Protein AF-A0A1V9X5W2-F1 (afdb_monomer_lite)

InterPro domains:
  IPR039373 Transferrin receptor protein 1/Glutamate carboxypeptidase 2-like [PTHR10404] (6-253)
  IPR046450 PA domain superfamily [SSF52025] (49-254)

Radius of gyration: 21.17 Å; chains: 1; bounding box: 55×40×55 Å

Sequence (259 aa):
MTPGQVRTMTREFHVGGSDKGTALARKVRATWRELELQALRIEEFRPLLSYPDMERGNEVRLTKGSRVLFQLTPTARDSQLETQPYIAYSSPGKVRGKPVYTHFGQPEDFDALKSKGVTLNGTIAIMRYGKGDLLAKIKRAEDNGIKGVLIYGDPLDSEWESVDPLESGGPPVPWDAVQRSSLKSFPGDPATPFLPASRDMHRLPRADVQLPAIPIQPISAGDAQHLLRDMGGPIAPVEWQGRLNITFAIGPGYKDAAE

Structure (mmCIF, N/CA/C/O backbone):
data_AF-A0A1V9X5W2-F1
#
_entry.id   AF-A0A1V9X5W2-F1
#
loop_
_atom_site.group_PDB
_atom_site.id
_atom_site.type_symbol
_atom_site.label_atom_id
_atom_site.label_alt_id
_atom_site.label_comp_id
_atom_site.label_asym_id
_atom_site.label_entity_id
_atom_site.label_seq_id
_atom_site.pdbx_PDB_ins_code
_atom_site.Cartn_x
_atom_site.Cartn_y
_atom_site.Cartn_z
_atom_site.occupancy
_atom_site.B_iso_or_equiv
_atom_site.auth_seq_id
_atom_site.auth_comp_id
_atom_site.auth_asym_id
_atom_site.auth_atom_id
_atom_site.pdbx_PDB_model_num
ATOM 1 N N . MET A 1 1 ? 28.714 3.418 -12.031 1.00 63.44 1 MET A N 1
ATOM 2 C CA . MET A 1 1 ? 27.728 4.324 -12.660 1.00 63.44 1 MET A CA 1
ATOM 3 C C . MET A 1 1 ? 28.204 5.749 -12.424 1.00 63.44 1 MET A C 1
ATOM 5 O O . MET A 1 1 ? 28.562 6.059 -11.296 1.00 63.44 1 MET A O 1
ATOM 9 N N . THR A 1 2 ? 28.317 6.582 -13.458 1.00 80.00 2 THR A N 1
ATOM 10 C CA . THR A 1 2 ? 28.781 7.972 -13.300 1.00 80.00 2 THR A CA 1
ATOM 11 C C . THR A 1 2 ? 27.647 8.865 -12.778 1.00 80.00 2 THR A C 1
ATOM 13 O O . THR A 1 2 ? 26.474 8.560 -13.018 1.00 80.00 2 THR A O 1
ATOM 16 N N . PRO A 1 3 ? 27.943 10.006 -12.128 1.00 80.62 3 PRO A N 1
ATOM 17 C CA . PRO A 1 3 ? 26.910 10.961 -11.714 1.00 80.62 3 PRO A CA 1
ATOM 18 C C . PRO A 1 3 ? 25.996 11.421 -12.865 1.00 80.62 3 PRO A C 1
ATOM 20 O O . PRO A 1 3 ? 24.798 11.627 -12.673 1.00 80.62 3 PRO A O 1
ATOM 23 N N . GLY A 1 4 ? 26.535 11.529 -14.087 1.00 86.44 4 GLY A N 1
ATOM 24 C CA . GLY A 1 4 ? 25.759 11.859 -15.289 1.00 86.44 4 GLY A CA 1
ATOM 25 C C . GLY A 1 4 ? 24.781 10.757 -15.715 1.00 86.44 4 GLY A C 1
ATOM 26 O O . GLY A 1 4 ? 23.677 11.058 -16.178 1.00 86.44 4 GLY A O 1
ATOM 27 N N . GLN A 1 5 ? 25.145 9.486 -15.512 1.00 85.81 5 GLN A N 1
ATOM 28 C CA . GLN A 1 5 ? 24.258 8.344 -15.756 1.00 85.81 5 GLN A CA 1
ATOM 29 C C . GLN A 1 5 ? 23.115 8.311 -14.741 1.00 85.81 5 GLN A C 1
ATOM 31 O O . GLN A 1 5 ? 21.962 8.220 -15.153 1.00 85.81 5 GLN A O 1
ATOM 36 N N . VAL A 1 6 ? 23.410 8.482 -13.447 1.00 89.44 6 VAL A N 1
ATOM 37 C CA . VAL A 1 6 ? 22.374 8.541 -12.400 1.00 89.44 6 VAL A CA 1
ATOM 38 C C . VAL A 1 6 ? 21.380 9.656 -12.707 1.00 89.44 6 VAL A C 1
ATOM 40 O O . VAL A 1 6 ? 20.193 9.384 -12.842 1.00 89.44 6 VAL A O 1
ATOM 43 N N . ARG A 1 7 ? 21.863 10.885 -12.948 1.00 90.25 7 ARG A N 1
ATOM 44 C CA . ARG A 1 7 ? 21.015 12.032 -13.317 1.00 90.25 7 ARG A CA 1
ATOM 45 C C . ARG A 1 7 ? 20.135 11.750 -14.533 1.00 90.25 7 ARG A C 1
ATOM 47 O O . ARG A 1 7 ? 19.007 12.219 -14.596 1.00 90.25 7 ARG A O 1
ATOM 54 N N . THR A 1 8 ? 20.658 11.030 -15.520 1.00 88.19 8 THR A N 1
ATOM 55 C CA . THR A 1 8 ? 19.897 10.661 -16.715 1.00 88.19 8 THR A CA 1
ATOM 56 C C . THR A 1 8 ? 18.774 9.683 -16.391 1.00 88.19 8 THR A C 1
ATOM 58 O O . THR A 1 8 ? 17.670 9.850 -16.900 1.00 88.19 8 THR A O 1
ATOM 61 N N . MET A 1 9 ? 19.060 8.664 -15.580 1.00 90.25 9 MET A N 1
ATOM 62 C CA . MET A 1 9 ? 18.102 7.609 -15.249 1.00 90.25 9 MET A CA 1
ATOM 63 C C . MET A 1 9 ? 17.025 8.097 -14.275 1.00 90.25 9 MET A C 1
ATOM 65 O O . MET A 1 9 ? 15.902 7.628 -14.356 1.00 90.25 9 MET A O 1
ATOM 69 N N . THR A 1 10 ? 17.333 9.066 -13.409 1.00 91.12 10 THR A N 1
ATOM 70 C CA . THR A 1 10 ? 16.414 9.564 -12.369 1.00 91.12 10 THR A CA 1
ATOM 71 C C . THR A 1 10 ? 15.678 10.855 -12.735 1.00 91.12 10 THR A C 1
ATOM 73 O O . THR A 1 10 ? 14.977 11.419 -11.897 1.00 91.12 10 THR A O 1
ATOM 76 N N . ARG A 1 11 ? 15.832 11.360 -13.967 1.00 89.56 11 ARG A N 1
ATOM 77 C CA . ARG A 1 11 ? 15.225 12.635 -14.393 1.00 89.56 11 ARG A CA 1
ATOM 78 C C . ARG A 1 11 ? 13.704 12.570 -14.517 1.00 89.56 11 ARG A C 1
ATOM 80 O O . ARG A 1 11 ? 13.040 13.589 -14.358 1.00 89.56 11 ARG A O 1
ATOM 87 N N . GLU A 1 12 ? 13.173 11.403 -14.855 1.00 88.62 12 GLU A N 1
ATOM 88 C CA . GLU A 1 12 ? 11.755 11.201 -15.124 1.00 88.62 12 GLU A CA 1
ATOM 89 C C . GLU A 1 12 ? 11.249 9.967 -14.386 1.00 88.62 12 GLU A C 1
ATOM 91 O O . GLU A 1 12 ? 11.989 9.005 -14.178 1.00 88.62 12 GLU A O 1
ATOM 96 N N . PHE A 1 13 ? 9.965 9.975 -14.030 1.00 89.00 13 PHE A N 1
ATOM 97 C CA . PHE A 1 13 ? 9.285 8.757 -13.615 1.00 89.00 13 PHE A CA 1
ATOM 98 C C . PHE A 1 13 ? 9.247 7.763 -14.780 1.00 89.00 13 PHE A C 1
ATOM 100 O O . PHE A 1 13 ? 9.047 8.133 -15.935 1.00 89.00 13 PHE A O 1
ATOM 107 N N . HIS A 1 14 ? 9.484 6.495 -14.469 1.00 91.88 14 HIS A N 1
ATOM 108 C CA . HIS A 1 14 ? 9.557 5.423 -15.454 1.00 91.88 14 HIS A CA 1
ATOM 109 C C . HIS A 1 14 ? 8.941 4.147 -14.864 1.00 91.88 14 HIS A C 1
ATOM 111 O O . HIS A 1 14 ? 9.606 3.119 -14.704 1.00 91.88 14 HIS A O 1
ATOM 117 N N . VAL A 1 15 ? 7.669 4.237 -14.454 1.00 91.94 15 VAL A N 1
ATOM 118 C CA . VAL A 1 15 ? 6.932 3.078 -13.922 1.00 91.94 15 VAL A CA 1
ATOM 119 C C . VAL A 1 15 ? 6.908 1.937 -14.947 1.00 91.94 15 VAL A C 1
ATOM 121 O O . VAL A 1 15 ? 7.065 2.165 -16.148 1.00 91.94 15 VAL A O 1
ATOM 124 N N . GLY A 1 16 ? 6.749 0.693 -14.480 1.00 91.69 16 GLY A N 1
ATOM 125 C CA . GLY A 1 16 ? 6.686 -0.471 -15.373 1.00 91.69 16 GLY A CA 1
ATOM 126 C C . GLY A 1 16 ? 5.680 -0.245 -16.506 1.00 91.69 16 GLY A C 1
ATOM 127 O O . GLY A 1 16 ? 4.691 0.443 -16.312 1.00 91.69 16 GLY A O 1
ATOM 128 N N . GLY A 1 17 ? 5.958 -0.748 -17.708 1.00 92.62 17 GLY A N 1
ATOM 129 C CA . GLY A 1 17 ? 5.047 -0.617 -18.852 1.00 92.62 17 GLY A CA 1
ATOM 130 C C . GLY A 1 17 ? 4.838 0.798 -19.417 1.00 92.62 17 GLY A C 1
ATOM 131 O O . GLY A 1 17 ? 4.087 0.920 -20.378 1.00 92.62 17 GLY A O 1
ATOM 132 N N . SER A 1 18 ? 5.476 1.850 -18.885 1.00 92.38 18 SER A N 1
ATOM 133 C CA . SER A 1 18 ? 5.319 3.211 -19.418 1.00 92.38 18 SER A CA 1
ATOM 134 C C . SER A 1 18 ? 6.162 3.476 -20.673 1.00 92.38 18 SER A C 1
ATOM 136 O O . SER A 1 18 ? 7.220 2.869 -20.897 1.00 92.38 18 SER A O 1
ATOM 138 N N . ASP A 1 19 ? 5.733 4.453 -21.477 1.00 92.62 19 ASP A N 1
ATOM 139 C CA . ASP A 1 19 ? 6.480 4.914 -22.655 1.00 92.62 19 ASP A CA 1
ATOM 140 C C . ASP A 1 19 ? 7.867 5.451 -22.281 1.00 92.62 19 ASP A C 1
ATOM 142 O O . ASP A 1 19 ? 8.850 5.201 -22.985 1.00 92.62 19 ASP A O 1
ATOM 146 N N . LYS A 1 20 ? 7.980 6.128 -21.132 1.00 92.75 20 LYS A N 1
ATOM 147 C CA . LYS A 1 20 ? 9.258 6.631 -20.608 1.00 92.75 20 LYS A CA 1
ATOM 148 C C . LYS A 1 20 ? 10.189 5.503 -20.177 1.00 92.75 20 LYS A C 1
ATOM 150 O O . LYS A 1 20 ? 11.378 5.549 -20.489 1.00 92.75 20 LYS A O 1
ATOM 155 N N . GLY A 1 21 ? 9.662 4.451 -19.544 1.00 93.38 21 GLY A N 1
ATOM 156 C CA . GLY A 1 21 ? 10.427 3.234 -19.258 1.00 93.38 21 GLY A CA 1
ATOM 157 C C . GLY A 1 21 ? 10.952 2.573 -20.536 1.00 93.38 21 GLY A C 1
ATOM 158 O O . GLY A 1 21 ? 12.124 2.198 -20.618 1.00 93.38 21 GLY A O 1
ATOM 159 N N . THR A 1 22 ? 10.126 2.525 -21.584 1.00 94.62 22 THR A N 1
ATOM 160 C CA . THR A 1 22 ? 10.531 2.027 -22.908 1.00 94.62 22 THR A CA 1
ATOM 161 C C . THR A 1 22 ? 11.616 2.902 -23.546 1.00 94.62 22 THR A C 1
ATOM 163 O O . THR A 1 22 ? 12.594 2.387 -24.099 1.00 94.62 22 THR A O 1
ATOM 166 N N . ALA A 1 23 ? 11.489 4.228 -23.460 1.00 94.44 23 ALA A N 1
ATOM 167 C CA . ALA A 1 23 ? 12.503 5.163 -23.941 1.00 94.44 23 ALA A CA 1
ATOM 168 C C . ALA A 1 23 ? 13.836 4.989 -23.192 1.00 94.44 23 ALA A C 1
ATOM 170 O O . ALA A 1 23 ? 14.897 4.944 -23.823 1.00 94.44 23 ALA A O 1
ATOM 171 N N . LEU A 1 24 ? 13.786 4.804 -21.869 1.00 94.44 24 LEU A N 1
ATOM 172 C CA . LEU A 1 24 ? 14.961 4.533 -21.047 1.00 94.44 24 LEU A CA 1
ATOM 173 C C . LEU A 1 24 ? 15.645 3.218 -21.450 1.00 94.44 24 LEU A C 1
ATOM 175 O O . LEU A 1 24 ? 16.860 3.204 -21.640 1.00 94.44 24 LEU A O 1
ATOM 179 N N . ALA A 1 25 ? 14.888 2.140 -21.678 1.00 94.81 25 ALA A N 1
ATOM 180 C CA . ALA A 1 25 ? 15.438 0.866 -22.151 1.00 94.81 25 ALA A CA 1
ATOM 181 C C . ALA A 1 25 ? 16.160 1.007 -23.505 1.00 94.81 25 ALA A C 1
ATOM 183 O O . ALA A 1 25 ? 17.258 0.477 -23.701 1.00 94.81 25 ALA A O 1
ATOM 184 N N . ARG A 1 26 ? 15.590 1.783 -24.439 1.00 95.69 26 ARG A N 1
ATOM 185 C CA . ARG A 1 26 ? 16.240 2.097 -25.725 1.00 95.69 26 ARG A CA 1
ATOM 186 C C . ARG A 1 26 ? 17.533 2.889 -25.535 1.00 95.69 26 ARG A C 1
ATOM 188 O O . ARG A 1 26 ? 18.504 2.601 -26.234 1.00 95.69 26 ARG A O 1
ATOM 195 N N . LYS A 1 27 ? 17.559 3.838 -24.593 1.00 93.75 27 LYS A N 1
ATOM 196 C CA . LYS A 1 27 ? 18.756 4.620 -24.258 1.00 93.75 27 LYS A CA 1
ATOM 197 C C . LYS A 1 27 ? 19.860 3.742 -23.672 1.00 93.75 27 LYS A C 1
ATOM 199 O O . LYS A 1 27 ? 20.990 3.821 -24.139 1.00 93.75 27 LYS A O 1
ATOM 204 N N . VAL A 1 28 ? 19.528 2.853 -22.735 1.00 93.75 28 VAL A N 1
ATOM 205 C CA . VAL A 1 28 ? 20.480 1.877 -22.174 1.00 93.75 28 VAL A CA 1
ATOM 206 C C . VAL A 1 28 ? 21.068 0.997 -23.278 1.00 93.75 28 VAL A C 1
ATOM 208 O O . VAL A 1 28 ? 22.287 0.865 -23.367 1.00 93.75 28 VAL A O 1
ATOM 211 N N . ARG A 1 29 ? 20.231 0.466 -24.183 1.00 95.56 29 ARG A N 1
ATOM 212 C CA . ARG A 1 29 ? 20.712 -0.313 -25.336 1.00 95.56 29 ARG A CA 1
ATOM 213 C C . ARG A 1 29 ? 21.651 0.497 -26.237 1.00 95.56 29 ARG A C 1
ATOM 215 O O . ARG A 1 29 ? 22.629 -0.056 -26.730 1.00 95.56 29 ARG A O 1
ATOM 222 N N . ALA A 1 30 ? 21.347 1.770 -26.491 1.00 94.19 30 ALA A N 1
ATOM 223 C CA . ALA A 1 30 ? 22.204 2.637 -27.299 1.00 94.19 30 ALA A CA 1
ATOM 224 C C . ALA A 1 30 ? 23.575 2.841 -26.637 1.00 94.19 30 ALA A C 1
ATOM 226 O O . ALA A 1 30 ? 24.591 2.638 -27.291 1.00 94.19 30 ALA A O 1
ATOM 227 N N . THR A 1 31 ? 23.608 3.107 -25.329 1.00 93.19 31 THR A N 1
ATOM 228 C CA . THR A 1 31 ? 24.861 3.200 -24.564 1.00 93.19 31 THR A CA 1
ATOM 229 C C . THR A 1 31 ? 25.650 1.890 -24.594 1.00 93.19 31 THR A C 1
ATOM 231 O O . THR A 1 31 ? 26.859 1.903 -24.777 1.00 93.19 31 THR A O 1
ATOM 234 N N . TRP A 1 32 ? 24.996 0.734 -24.466 1.00 95.06 32 TRP A N 1
ATOM 235 C CA . TRP A 1 32 ? 25.676 -0.559 -24.600 1.00 95.06 32 TRP A CA 1
ATOM 236 C C . TRP A 1 32 ? 26.273 -0.782 -25.989 1.00 95.06 32 TRP A C 1
ATOM 238 O O . TRP A 1 32 ? 27.347 -1.366 -26.101 1.00 95.06 32 TRP A O 1
ATOM 248 N N . ARG A 1 33 ? 25.613 -0.286 -27.040 1.00 96.19 33 ARG A N 1
ATOM 249 C CA . ARG A 1 33 ? 26.145 -0.333 -28.405 1.00 96.19 33 ARG A CA 1
ATOM 250 C C . ARG A 1 33 ? 27.386 0.547 -28.567 1.00 96.19 33 ARG A C 1
ATOM 252 O O . ARG A 1 33 ? 28.311 0.130 -29.248 1.00 96.19 33 ARG A O 1
ATOM 259 N N . GLU A 1 34 ? 27.412 1.729 -27.950 1.00 94.62 34 GLU A N 1
ATOM 260 C CA . GLU A 1 34 ? 28.591 2.616 -27.930 1.00 94.62 34 GLU A CA 1
ATOM 261 C C . GLU A 1 34 ? 29.786 1.981 -27.206 1.00 94.62 34 GLU A C 1
ATOM 263 O O . GLU A 1 34 ? 30.928 2.256 -27.548 1.00 94.62 34 GLU A O 1
ATOM 268 N N . LEU A 1 35 ? 29.523 1.095 -26.240 1.00 95.44 35 LEU A N 1
ATOM 269 C CA . LEU A 1 35 ? 30.533 0.280 -25.557 1.00 95.44 35 LEU A CA 1
ATOM 270 C C . LEU A 1 35 ? 30.907 -0.997 -26.331 1.00 95.44 35 LEU A C 1
ATOM 272 O O . LEU A 1 35 ? 31.514 -1.899 -25.761 1.00 95.44 35 LEU A O 1
ATOM 276 N N . GLU A 1 36 ? 30.496 -1.099 -27.597 1.00 97.06 36 GLU A N 1
ATOM 277 C CA . GLU A 1 36 ? 30.801 -2.211 -28.505 1.00 97.06 36 GLU A CA 1
ATOM 278 C C . GLU A 1 36 ? 30.307 -3.590 -28.025 1.00 97.06 36 GLU A C 1
ATOM 280 O O . GLU A 1 36 ? 30.734 -4.633 -28.533 1.00 97.06 36 GLU A O 1
ATOM 285 N N . LEU A 1 37 ? 29.345 -3.621 -27.091 1.00 97.06 37 LEU A N 1
ATOM 286 C CA . LEU A 1 37 ? 28.689 -4.859 -26.679 1.00 97.06 37 LEU A CA 1
ATOM 287 C C . LEU A 1 37 ? 27.885 -5.446 -27.848 1.00 97.06 37 LEU A C 1
ATOM 289 O O . LEU A 1 37 ? 27.149 -4.749 -28.551 1.00 97.06 37 LEU A O 1
ATOM 293 N N . GLN A 1 38 ? 28.009 -6.757 -28.033 1.00 95.62 38 GLN A N 1
ATOM 294 C CA . GLN A 1 38 ? 27.397 -7.493 -29.139 1.00 95.62 38 GLN A CA 1
ATOM 295 C C . GLN A 1 38 ? 26.063 -8.138 -28.729 1.00 95.62 38 GLN A C 1
ATOM 297 O O . GLN A 1 38 ? 25.727 -8.221 -27.549 1.00 95.62 38 GLN A O 1
ATOM 302 N N . ALA A 1 39 ? 25.292 -8.608 -29.717 1.00 94.56 39 ALA A N 1
ATOM 303 C CA . ALA A 1 39 ? 24.041 -9.360 -29.518 1.00 94.56 39 ALA A CA 1
ATOM 304 C C . ALA A 1 39 ? 22.962 -8.645 -28.664 1.00 94.56 39 ALA A C 1
ATOM 306 O O . ALA A 1 39 ? 22.176 -9.278 -27.954 1.00 94.56 39 ALA A O 1
ATOM 307 N N . LEU A 1 40 ? 22.894 -7.313 -28.759 1.00 96.25 40 LEU A N 1
ATOM 308 C CA . LEU A 1 40 ? 21.959 -6.482 -28.000 1.00 96.25 40 LEU A CA 1
ATOM 309 C C . LEU A 1 40 ? 20.526 -6.569 -28.542 1.00 96.25 40 LEU A C 1
ATOM 311 O O . LEU A 1 40 ? 20.268 -6.237 -29.701 1.00 96.25 40 LEU A O 1
ATOM 315 N N . ARG A 1 41 ? 19.568 -6.897 -27.672 1.00 95.56 41 ARG A N 1
ATOM 316 C CA . ARG A 1 41 ? 18.135 -6.948 -27.997 1.00 95.56 41 ARG A CA 1
ATOM 317 C C . ARG A 1 41 ? 17.276 -6.380 -26.871 1.00 95.56 41 ARG A C 1
ATOM 319 O O . ARG A 1 41 ? 17.705 -6.333 -25.724 1.00 95.56 41 ARG A O 1
ATOM 326 N N . ILE A 1 42 ? 16.085 -5.909 -27.231 1.00 95.00 42 ILE A N 1
ATOM 327 C CA . ILE A 1 42 ? 15.024 -5.567 -26.276 1.00 95.00 42 ILE A CA 1
ATOM 328 C C . ILE A 1 42 ? 13.974 -6.652 -26.439 1.00 95.00 42 ILE A C 1
ATOM 330 O O . ILE A 1 42 ? 13.443 -6.809 -27.535 1.00 95.00 42 ILE A O 1
ATOM 334 N N . GLU A 1 43 ? 13.722 -7.388 -25.366 1.00 94.19 43 GLU A N 1
ATOM 335 C CA . GLU A 1 43 ? 12.672 -8.402 -25.313 1.00 94.19 43 GLU A CA 1
ATOM 336 C C . GLU A 1 43 ? 11.377 -7.768 -24.802 1.00 94.19 43 GLU A C 1
ATOM 338 O O . GLU A 1 43 ? 11.399 -7.007 -23.831 1.00 94.19 43 GLU A O 1
ATOM 343 N N . GLU A 1 44 ? 10.255 -8.079 -25.450 1.00 93.38 44 GLU A N 1
ATOM 344 C CA . GLU A 1 44 ? 8.928 -7.615 -25.041 1.00 93.38 44 GLU A CA 1
ATOM 345 C C . GLU A 1 44 ? 8.158 -8.752 -24.363 1.00 93.38 44 GLU A C 1
ATOM 347 O O . GLU A 1 44 ? 7.982 -9.835 -24.921 1.00 93.38 44 GLU A O 1
ATOM 352 N N . PHE A 1 45 ? 7.635 -8.463 -23.174 1.00 95.00 45 PHE A N 1
ATOM 353 C CA . PHE A 1 45 ? 6.675 -9.307 -22.472 1.00 95.00 45 PHE A CA 1
ATOM 354 C C . PHE A 1 45 ? 5.413 -8.499 -22.178 1.00 95.00 45 PHE A C 1
ATOM 356 O O . PHE A 1 45 ? 5.448 -7.273 -22.077 1.00 95.00 45 PHE A O 1
ATOM 363 N N . ARG A 1 46 ? 4.294 -9.198 -21.999 1.00 94.38 46 ARG A N 1
ATOM 364 C CA . ARG A 1 46 ? 2.980 -8.635 -21.675 1.00 94.38 46 ARG A CA 1
ATOM 365 C C . ARG A 1 46 ? 2.462 -9.231 -20.363 1.00 94.38 46 ARG A C 1
ATOM 367 O O . ARG A 1 46 ? 1.520 -10.033 -20.407 1.00 94.38 46 ARG A O 1
ATOM 374 N N . PRO A 1 47 ? 3.113 -8.904 -19.229 1.00 94.19 47 PRO A N 1
ATOM 375 C CA . PRO A 1 47 ? 2.675 -9.350 -17.916 1.00 94.19 47 PRO A CA 1
ATOM 376 C C . PRO A 1 47 ? 1.407 -8.613 -17.480 1.00 94.19 47 PRO A C 1
ATOM 378 O O . PRO A 1 47 ? 1.131 -7.502 -17.944 1.00 94.19 47 PRO A O 1
ATOM 381 N N . LEU A 1 48 ? 0.668 -9.191 -16.536 1.00 94.44 48 LEU A N 1
ATOM 382 C CA . LEU A 1 48 ? -0.378 -8.464 -15.829 1.00 94.44 48 LEU A CA 1
ATOM 383 C C . LEU A 1 48 ? 0.271 -7.397 -14.938 1.00 94.44 48 LEU A C 1
ATOM 385 O O . LEU A 1 48 ? 0.978 -7.725 -13.990 1.00 94.44 48 LEU A O 1
ATOM 389 N N . LEU A 1 49 ? 0.019 -6.124 -15.236 1.00 94.25 49 LEU A N 1
ATOM 390 C CA . LEU A 1 49 ? 0.409 -4.983 -14.404 1.00 94.25 49 LEU A CA 1
ATOM 391 C C . LEU A 1 49 ? -0.825 -4.422 -13.686 1.00 94.25 49 LEU A C 1
ATOM 393 O O . LEU A 1 49 ? -1.963 -4.717 -14.047 1.00 94.25 49 LEU A O 1
ATOM 397 N N . SER A 1 50 ? -0.603 -3.620 -12.650 1.00 94.50 50 SER A N 1
ATOM 398 C CA . SER A 1 50 ? -1.661 -2.990 -11.862 1.00 94.50 50 SER A CA 1
ATOM 399 C C . SER A 1 50 ? -1.319 -1.519 -11.690 1.00 94.50 50 SER A C 1
ATOM 401 O O . SER A 1 50 ? -0.187 -1.210 -11.337 1.00 94.50 50 SER A O 1
ATOM 403 N N . TYR A 1 51 ? -2.296 -0.651 -11.945 1.00 94.06 51 TYR A N 1
ATOM 404 C CA . TYR A 1 51 ? -2.216 0.802 -11.797 1.00 94.06 51 TYR A CA 1
ATOM 405 C C . TYR A 1 51 ? -3.501 1.301 -11.134 1.00 94.06 51 TYR A C 1
ATOM 407 O O . TYR A 1 51 ? -4.540 0.648 -11.290 1.00 94.06 51 TYR A O 1
ATOM 415 N N . PRO A 1 52 ? -3.458 2.431 -10.411 1.00 92.06 52 PRO A N 1
ATOM 416 C CA . PRO A 1 52 ? -4.672 3.095 -9.971 1.00 92.06 52 PRO A CA 1
ATOM 417 C C . PRO A 1 52 ? -5.428 3.656 -11.182 1.00 92.06 52 PRO A C 1
ATOM 419 O O . PRO A 1 52 ? -4.834 3.949 -12.223 1.00 92.06 52 PRO A O 1
ATOM 422 N N . ASP A 1 53 ? -6.737 3.828 -11.032 1.00 89.69 53 ASP A N 1
ATOM 423 C CA . ASP A 1 53 ? -7.531 4.587 -11.993 1.00 89.69 53 ASP A CA 1
ATOM 424 C C . ASP A 1 53 ? -7.175 6.077 -11.848 1.00 89.69 53 ASP A C 1
ATOM 426 O O . ASP A 1 53 ? -7.301 6.665 -10.772 1.00 89.69 53 ASP A O 1
ATOM 430 N N . MET A 1 54 ? -6.665 6.675 -12.925 1.00 81.81 54 MET A N 1
ATOM 431 C CA . MET A 1 54 ? -6.182 8.059 -12.922 1.00 81.81 54 MET A CA 1
ATOM 432 C C . MET A 1 54 ? -7.315 9.086 -13.012 1.00 81.81 54 MET A C 1
ATOM 434 O O . MET A 1 54 ? -7.114 10.241 -12.642 1.00 81.81 54 MET A O 1
ATOM 438 N N . GLU A 1 55 ? -8.501 8.681 -13.473 1.00 84.56 55 GLU A N 1
ATOM 439 C CA . GLU A 1 55 ? -9.704 9.518 -13.457 1.00 84.56 55 GLU A CA 1
ATOM 440 C C . GLU A 1 55 ? -10.442 9.382 -12.121 1.00 84.56 55 GLU A C 1
ATOM 442 O O . GLU A 1 55 ? -11.027 10.344 -11.618 1.00 84.56 55 GLU A O 1
ATOM 447 N N . ARG A 1 56 ? -10.402 8.182 -11.532 1.00 85.19 56 ARG A N 1
ATOM 448 C CA . ARG A 1 56 ? -11.052 7.835 -10.262 1.00 85.19 56 ARG A CA 1
ATOM 449 C C . ARG A 1 56 ? -10.014 7.363 -9.253 1.00 85.19 56 ARG A C 1
ATOM 451 O O . ARG A 1 56 ? -9.922 6.176 -8.947 1.00 85.19 56 ARG A O 1
ATOM 458 N N . GLY A 1 57 ? -9.247 8.321 -8.739 1.00 84.44 57 GLY A N 1
ATOM 459 C CA . GLY A 1 57 ? -8.211 8.064 -7.744 1.00 84.44 57 GLY A CA 1
ATOM 460 C C . GLY A 1 57 ? -8.729 7.312 -6.515 1.00 84.44 57 GLY A C 1
ATOM 461 O O . GLY A 1 57 ? -9.913 7.370 -6.170 1.00 84.44 57 GLY A O 1
ATOM 462 N N . ASN A 1 58 ? -7.825 6.608 -5.838 1.00 92.75 58 ASN A N 1
ATOM 463 C CA . ASN A 1 58 ? -8.165 5.900 -4.611 1.00 92.75 58 ASN A CA 1
ATOM 464 C C . ASN A 1 58 ? -8.548 6.901 -3.516 1.00 92.75 58 ASN A C 1
ATOM 466 O O . ASN A 1 58 ? -7.885 7.918 -3.318 1.00 92.75 58 ASN A O 1
ATOM 470 N N . GLU A 1 59 ? -9.593 6.584 -2.756 1.00 93.44 59 GLU A N 1
ATOM 471 C CA . GLU A 1 59 ? -10.098 7.466 -1.711 1.00 93.44 59 GLU A CA 1
ATOM 472 C C . GLU A 1 59 ? -10.193 6.756 -0.367 1.00 93.44 59 GLU A C 1
ATOM 474 O O . GLU A 1 59 ? -10.686 5.632 -0.259 1.00 93.44 59 GLU A O 1
ATOM 479 N N . VAL A 1 60 ? -9.823 7.477 0.687 1.00 96.12 60 VAL A N 1
ATOM 480 C CA . VAL A 1 60 ? -10.126 7.098 2.067 1.00 96.12 60 VAL A CA 1
ATOM 481 C C . VAL A 1 60 ? -10.807 8.282 2.723 1.00 96.12 60 VAL A C 1
ATOM 483 O O . VAL A 1 60 ? -10.311 9.409 2.668 1.00 96.12 60 VAL A O 1
ATOM 486 N N . ARG A 1 61 ? -11.965 8.021 3.330 1.00 96.00 61 ARG A N 1
ATOM 487 C CA . ARG A 1 61 ? -12.779 9.032 4.003 1.00 96.00 61 ARG A CA 1
ATOM 488 C C . ARG A 1 61 ? -13.183 8.533 5.382 1.00 96.00 61 ARG A C 1
ATOM 490 O O . ARG A 1 61 ? -13.755 7.452 5.511 1.00 96.00 61 ARG A O 1
ATOM 497 N N . LEU A 1 62 ? -12.966 9.361 6.394 1.00 95.44 62 LEU A N 1
ATOM 498 C CA . LEU A 1 62 ? -13.598 9.212 7.696 1.00 95.44 62 LEU A CA 1
ATOM 499 C C . LEU A 1 62 ? -14.932 9.957 7.679 1.00 95.44 62 LEU A C 1
ATOM 501 O O . LEU A 1 62 ? -14.989 11.136 7.328 1.00 95.44 62 LEU A O 1
ATOM 505 N N . THR A 1 63 ? -16.012 9.280 8.064 1.00 93.94 63 THR A N 1
ATOM 506 C CA . THR A 1 63 ? -17.369 9.842 8.010 1.00 93.94 63 THR A CA 1
ATOM 507 C C . THR A 1 63 ? -18.129 9.622 9.313 1.00 93.94 63 THR A C 1
ATOM 509 O O . THR A 1 63 ? -18.008 8.566 9.932 1.00 93.94 63 THR A O 1
ATOM 512 N N . LYS A 1 64 ? -18.963 10.596 9.692 1.00 90.38 64 LYS A N 1
ATOM 513 C CA . LYS A 1 64 ? -19.985 10.474 10.744 1.00 90.38 64 LYS A CA 1
ATOM 514 C C . LYS A 1 64 ? -21.343 10.782 10.115 1.00 90.38 64 LYS A C 1
ATOM 516 O O . LYS A 1 64 ? -21.619 11.925 9.752 1.00 90.38 64 LYS A O 1
ATOM 521 N N . GLY A 1 65 ? -22.156 9.747 9.898 1.00 88.44 65 GLY A N 1
ATOM 522 C CA . GLY A 1 65 ? -23.352 9.850 9.056 1.00 88.44 65 GLY A CA 1
ATOM 523 C C . GLY A 1 65 ? -22.988 10.224 7.613 1.00 88.44 65 GLY A C 1
ATOM 524 O O . GLY A 1 65 ? -22.211 9.512 6.973 1.00 88.44 65 GLY A O 1
ATOM 525 N N . SER A 1 66 ? -23.536 11.340 7.123 1.00 89.81 66 SER A N 1
ATOM 526 C CA . SER A 1 66 ? -23.232 11.933 5.810 1.00 89.81 66 SER A CA 1
ATOM 527 C C . SER A 1 66 ? -22.058 12.920 5.828 1.00 89.81 66 SER A C 1
ATOM 529 O O . SER A 1 66 ? -21.561 13.301 4.769 1.00 89.81 66 SER A O 1
ATOM 531 N N . ARG A 1 67 ? -21.595 13.340 7.012 1.00 93.94 67 ARG A N 1
ATOM 532 C CA . ARG A 1 67 ? -20.510 14.316 7.153 1.00 93.94 67 ARG A CA 1
ATOM 533 C C . ARG A 1 67 ? -19.155 13.641 6.960 1.00 93.94 67 ARG A C 1
ATOM 535 O O . ARG A 1 67 ? -18.849 12.666 7.647 1.00 93.94 67 ARG A O 1
ATOM 542 N N . VAL A 1 68 ? -18.324 14.203 6.085 1.00 94.44 68 VAL A N 1
ATOM 543 C CA . VAL A 1 68 ? -16.903 13.847 5.955 1.00 94.44 68 VAL A CA 1
ATOM 544 C C . VAL A 1 68 ? -16.116 14.607 7.023 1.00 94.44 68 VAL A C 1
ATOM 546 O O . VAL A 1 68 ? -16.205 15.830 7.108 1.00 94.44 68 VAL A O 1
ATOM 549 N N . LEU A 1 69 ? -15.400 13.876 7.874 1.00 93.19 69 LEU A N 1
ATOM 550 C CA . LEU A 1 69 ? -14.558 14.433 8.939 1.00 93.19 69 LEU A CA 1
ATOM 551 C C . LEU A 1 69 ? -13.097 14.546 8.507 1.00 93.19 69 LEU A C 1
ATOM 553 O O . LEU A 1 69 ? -12.402 15.466 8.919 1.00 93.19 69 LEU A O 1
ATOM 557 N N . PHE A 1 70 ? -12.650 13.606 7.679 1.00 94.12 70 PHE A N 1
ATOM 558 C CA . PHE A 1 70 ? -11.315 13.575 7.104 1.00 94.12 70 PHE A CA 1
ATOM 559 C C . PHE A 1 70 ? -11.373 12.863 5.755 1.00 94.12 70 PHE A C 1
ATOM 561 O O . PHE A 1 70 ? -12.162 11.933 5.570 1.00 94.12 70 PHE A O 1
ATOM 568 N N . GLN A 1 71 ? -10.538 13.294 4.821 1.00 94.00 71 GLN A N 1
ATOM 569 C CA . GLN A 1 71 ? -10.361 12.661 3.526 1.00 94.00 71 GLN A CA 1
ATOM 570 C C . GLN A 1 71 ? -8.896 12.797 3.127 1.00 94.00 71 GLN A C 1
ATOM 572 O O . GLN A 1 71 ? -8.330 13.878 3.273 1.00 94.00 71 GLN A O 1
ATOM 577 N N . LEU A 1 72 ? -8.309 11.718 2.608 1.00 90.12 72 LEU A N 1
ATOM 578 C CA . LEU A 1 72 ? -6.985 11.795 1.995 1.00 90.12 72 LEU A CA 1
ATOM 579 C C . LEU A 1 72 ? -7.026 12.759 0.811 1.00 90.12 72 LEU A C 1
ATOM 581 O O . LEU A 1 72 ? -7.868 12.624 -0.080 1.00 90.12 72 LEU A O 1
ATOM 585 N N . THR A 1 73 ? -6.096 13.704 0.791 1.00 79.12 73 THR A N 1
ATOM 586 C CA . THR A 1 73 ? -5.911 14.640 -0.317 1.00 79.12 73 THR A CA 1
ATOM 587 C C . THR A 1 73 ? -4.529 14.432 -0.918 1.00 79.12 73 THR A C 1
ATOM 589 O O . THR A 1 73 ? -3.558 14.470 -0.159 1.00 79.12 73 THR A O 1
ATOM 592 N N . PRO A 1 74 ? -4.408 14.254 -2.246 1.00 75.94 74 PRO A N 1
ATOM 593 C CA . PRO A 1 74 ? -3.107 14.236 -2.899 1.00 75.94 74 PRO A CA 1
ATOM 594 C C . PRO A 1 74 ? -2.322 15.502 -2.551 1.00 75.94 74 PRO A C 1
ATOM 596 O O . PRO A 1 74 ? -2.859 16.612 -2.609 1.00 75.94 74 PRO A O 1
ATOM 599 N N . THR A 1 75 ? -1.052 15.350 -2.192 1.00 74.62 75 THR A N 1
ATOM 600 C CA . THR A 1 75 ? -0.167 16.500 -2.015 1.00 74.62 75 THR A CA 1
ATOM 601 C C . THR A 1 75 ? 0.130 17.157 -3.366 1.00 74.62 75 THR A C 1
ATOM 603 O O . THR A 1 75 ?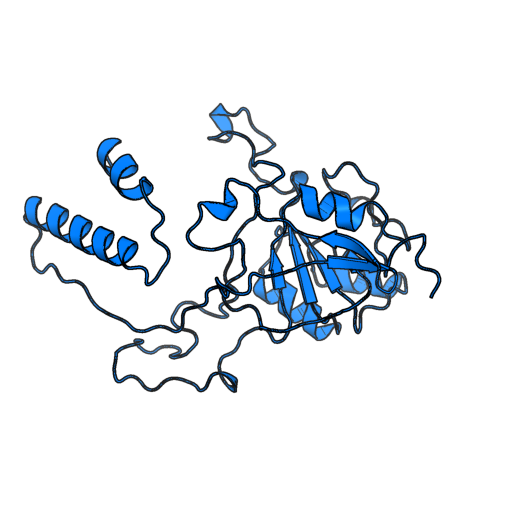 -0.027 16.556 -4.430 1.00 74.62 75 THR A O 1
ATOM 606 N N . ALA A 1 76 ? 0.646 18.391 -3.352 1.00 69.88 76 ALA A N 1
ATOM 607 C CA . ALA A 1 76 ? 1.128 19.037 -4.577 1.00 69.88 76 ALA A CA 1
ATOM 608 C C . ALA A 1 76 ? 2.216 18.208 -5.287 1.00 69.88 76 ALA A C 1
ATOM 610 O O . ALA A 1 76 ? 2.327 18.260 -6.511 1.00 69.88 76 ALA A O 1
ATOM 611 N N . ARG A 1 77 ? 2.996 17.427 -4.523 1.00 74.06 77 ARG A N 1
ATOM 612 C CA . ARG A 1 77 ? 3.983 16.487 -5.061 1.00 74.06 77 ARG A CA 1
ATOM 613 C C . ARG A 1 77 ? 3.317 15.276 -5.701 1.00 74.06 77 ARG A C 1
ATOM 615 O O . ARG A 1 77 ? 3.731 14.898 -6.789 1.00 74.06 77 ARG A O 1
ATOM 622 N N . ASP A 1 78 ? 2.269 14.722 -5.091 1.00 72.94 78 ASP A N 1
ATOM 623 C CA . ASP A 1 78 ? 1.526 13.585 -5.650 1.00 72.94 78 ASP A CA 1
ATOM 624 C C . ASP A 1 78 ? 0.896 13.908 -7.003 1.00 72.94 78 ASP A C 1
ATOM 626 O O . ASP A 1 78 ? 0.922 13.079 -7.908 1.00 72.94 78 ASP A O 1
ATOM 630 N N . SER A 1 79 ? 0.406 15.136 -7.173 1.00 71.94 79 SER A N 1
ATOM 631 C CA . SER A 1 79 ? -0.169 15.612 -8.436 1.00 71.94 79 SER A CA 1
ATOM 632 C C . SER A 1 79 ? 0.842 15.704 -9.587 1.00 71.94 79 SER A C 1
ATOM 634 O O . SER A 1 79 ? 0.440 15.829 -10.740 1.00 71.94 79 SER A O 1
ATOM 636 N N . GLN A 1 80 ? 2.147 15.657 -9.298 1.00 74.25 80 GLN A N 1
ATOM 637 C CA . GLN A 1 80 ? 3.212 15.615 -10.309 1.00 74.25 80 GLN A CA 1
ATOM 638 C C . GLN A 1 80 ? 3.633 14.181 -10.666 1.00 74.25 80 GLN A C 1
ATOM 640 O O . GLN A 1 80 ? 4.433 13.985 -11.584 1.00 74.25 80 GLN A O 1
ATOM 645 N N . LEU A 1 81 ? 3.142 13.179 -9.931 1.00 76.88 81 LEU A N 1
ATOM 646 C CA . LEU A 1 81 ? 3.494 11.779 -10.139 1.00 76.88 81 LEU A CA 1
ATOM 647 C C . LEU A 1 81 ? 2.666 11.184 -11.278 1.00 76.88 81 LEU A C 1
ATOM 649 O O . LEU A 1 81 ? 1.497 11.508 -11.461 1.00 76.88 81 LEU A O 1
ATOM 653 N N . GLU A 1 82 ? 3.254 10.230 -12.001 1.00 79.38 82 GLU A N 1
ATOM 654 C CA . GLU A 1 82 ? 2.530 9.470 -13.035 1.00 79.38 82 GLU A CA 1
ATOM 655 C C . GLU A 1 82 ? 1.409 8.605 -12.460 1.00 79.38 82 GLU A C 1
ATOM 657 O O . GLU A 1 82 ? 0.482 8.245 -13.174 1.00 79.38 82 GLU A O 1
ATOM 662 N N . THR A 1 83 ? 1.513 8.248 -11.177 1.00 85.50 83 THR A N 1
ATOM 663 C CA . THR A 1 83 ? 0.503 7.477 -10.452 1.00 85.50 83 THR A CA 1
ATOM 664 C C . THR A 1 83 ? 0.386 7.988 -9.020 1.00 85.50 83 THR A C 1
ATOM 666 O O . THR A 1 83 ? 1.398 8.189 -8.330 1.00 85.50 83 THR A O 1
ATOM 669 N N . GLN A 1 84 ? -0.852 8.144 -8.546 1.00 88.56 84 GLN A N 1
ATOM 670 C CA . GLN A 1 84 ? -1.126 8.373 -7.126 1.00 88.56 84 GLN A CA 1
ATOM 671 C C . GLN A 1 84 ? -0.578 7.214 -6.277 1.00 88.56 84 GLN A C 1
ATOM 673 O O . GLN A 1 84 ? -0.400 6.112 -6.800 1.00 88.56 84 GLN A O 1
ATOM 678 N N . PRO A 1 85 ? -0.278 7.413 -4.983 1.00 91.62 85 PRO A N 1
ATOM 679 C CA . PRO A 1 85 ? 0.159 6.323 -4.119 1.00 91.62 85 PRO A CA 1
ATOM 680 C C . PRO A 1 85 ? -0.865 5.181 -4.052 1.00 91.62 85 PRO A C 1
ATOM 682 O O . PRO A 1 85 ? -2.037 5.388 -3.747 1.00 91.62 85 PRO A O 1
ATOM 685 N N . TYR A 1 86 ? -0.410 3.959 -4.321 1.00 94.75 86 TYR A N 1
ATOM 686 C CA . TYR A 1 86 ? -1.233 2.751 -4.324 1.00 94.75 86 TYR A CA 1
ATOM 687 C C . TYR A 1 86 ? -0.372 1.522 -4.021 1.00 94.75 86 TYR A C 1
ATOM 689 O O . TYR A 1 86 ? 0.861 1.566 -4.111 1.00 94.75 86 TYR A O 1
ATOM 697 N N . ILE A 1 87 ? -1.032 0.416 -3.679 1.00 96.31 87 ILE A N 1
ATOM 698 C CA . ILE A 1 87 ? -0.409 -0.904 -3.641 1.00 96.31 87 ILE A CA 1
ATOM 699 C C . ILE A 1 87 ? -0.868 -1.689 -4.866 1.00 96.31 87 ILE A C 1
ATOM 701 O O . ILE A 1 87 ? -2.059 -1.946 -5.053 1.00 96.31 87 ILE A O 1
ATOM 705 N N . ALA A 1 88 ? 0.091 -2.072 -5.706 1.00 95.94 88 ALA A N 1
ATOM 706 C CA . ALA A 1 88 ? -0.179 -2.855 -6.898 1.00 95.94 88 ALA A CA 1
ATOM 707 C C . ALA A 1 88 ? -0.803 -4.205 -6.524 1.00 95.94 88 ALA A C 1
ATOM 709 O O . ALA A 1 88 ? -0.388 -4.861 -5.564 1.00 95.94 88 ALA A O 1
ATOM 710 N N . TYR A 1 89 ? -1.777 -4.620 -7.332 1.00 95.94 89 TYR A N 1
ATOM 711 C CA . TYR A 1 89 ? -2.582 -5.835 -7.183 1.00 95.94 89 TYR A CA 1
ATOM 712 C C . TYR A 1 89 ? -3.536 -5.858 -5.982 1.00 95.94 89 TYR A C 1
ATOM 714 O O . TYR A 1 89 ? -4.085 -6.912 -5.662 1.00 95.94 89 TYR A O 1
ATOM 722 N N . SER A 1 90 ? -3.777 -4.709 -5.348 1.00 96.25 90 SER A N 1
ATOM 723 C CA . SER A 1 90 ? -4.899 -4.555 -4.424 1.00 96.25 90 SER A CA 1
ATOM 724 C C . SER A 1 90 ? -6.240 -4.843 -5.118 1.00 96.25 90 SER A C 1
ATOM 726 O O . SER A 1 90 ? -6.405 -4.553 -6.308 1.00 96.25 90 SER A O 1
ATOM 728 N N . SER A 1 91 ? -7.197 -5.420 -4.386 1.00 95.00 91 SER A N 1
ATOM 729 C CA . SER A 1 91 ? -8.541 -5.657 -4.914 1.00 95.00 91 SER A CA 1
ATOM 730 C C . SER A 1 91 ? -9.275 -4.328 -5.120 1.00 95.00 91 SER A C 1
ATOM 732 O O . SER A 1 91 ? -9.302 -3.500 -4.203 1.00 95.00 91 SER A O 1
ATOM 734 N N . PRO A 1 92 ? -9.902 -4.092 -6.285 1.00 93.69 92 PRO A N 1
ATOM 735 C CA . PRO A 1 92 ? -10.774 -2.943 -6.452 1.00 93.69 92 PRO A CA 1
ATOM 736 C C . PRO A 1 92 ? -12.040 -3.133 -5.612 1.00 93.69 92 PRO A C 1
ATOM 738 O O . PRO A 1 92 ? -12.627 -4.212 -5.569 1.00 93.69 92 PRO A O 1
ATOM 741 N N . GLY A 1 93 ? -12.516 -2.068 -4.975 1.00 94.50 93 GLY A N 1
ATOM 742 C CA . GLY A 1 93 ? -13.776 -2.134 -4.250 1.00 94.50 93 GLY A CA 1
ATOM 743 C C . GLY A 1 93 ? -13.982 -0.975 -3.295 1.00 94.50 93 GLY A C 1
ATOM 744 O O . GLY A 1 93 ? -13.048 -0.279 -2.904 1.00 94.50 93 GLY A O 1
ATOM 745 N N . LYS A 1 94 ? -15.240 -0.790 -2.899 1.00 96.25 94 LYS A N 1
ATOM 746 C CA . LYS A 1 94 ? -15.638 0.175 -1.879 1.00 96.25 94 LYS A CA 1
ATOM 747 C C . LYS A 1 94 ? -16.104 -0.579 -0.646 1.00 96.25 94 LYS A C 1
ATOM 749 O O . LYS A 1 94 ? -17.091 -1.309 -0.699 1.00 96.25 94 LYS A O 1
ATOM 754 N N . VAL A 1 95 ? -15.418 -0.360 0.467 1.00 97.75 95 VAL A N 1
ATOM 755 C CA . VAL A 1 95 ? -15.741 -0.968 1.761 1.00 97.75 95 VAL A CA 1
ATOM 756 C C . VAL A 1 95 ? -15.915 0.110 2.823 1.00 97.75 95 VAL A C 1
ATOM 758 O O . VAL A 1 95 ? -15.368 1.206 2.718 1.00 97.75 95 VAL A O 1
ATOM 761 N N . ARG A 1 96 ? -16.723 -0.189 3.840 1.00 97.44 96 ARG A N 1
ATOM 762 C CA . ARG A 1 96 ? -16.950 0.674 5.002 1.00 97.44 96 ARG A CA 1
ATOM 763 C C . ARG A 1 96 ? -16.953 -0.202 6.244 1.00 97.44 96 ARG A C 1
ATOM 765 O O . ARG A 1 96 ? -17.599 -1.245 6.249 1.00 97.44 96 ARG A O 1
ATOM 772 N N . GLY A 1 97 ? -16.268 0.250 7.284 1.00 96.94 97 GLY A N 1
ATOM 773 C CA . GLY A 1 97 ? -16.184 -0.443 8.562 1.00 96.94 97 GLY A CA 1
ATOM 774 C C . GLY A 1 97 ? -15.611 0.472 9.636 1.00 96.94 97 GLY A C 1
ATOM 775 O O . GLY A 1 97 ? -15.103 1.554 9.335 1.00 96.94 97 GLY A O 1
ATOM 776 N N . LYS A 1 98 ? -15.709 0.041 10.894 1.00 97.25 98 LYS A N 1
ATOM 777 C CA . LYS A 1 98 ? -15.020 0.704 12.009 1.00 97.25 98 LYS A CA 1
ATOM 778 C C . LYS A 1 98 ? -13.509 0.464 11.863 1.00 97.25 98 LYS A C 1
ATOM 780 O O . LYS A 1 98 ? -13.145 -0.652 11.495 1.00 97.25 98 LYS A O 1
ATOM 785 N N . PRO A 1 99 ? -12.633 1.450 12.115 1.00 97.88 99 PRO A N 1
ATOM 786 C CA . PRO A 1 99 ? -11.198 1.199 12.127 1.00 97.88 99 PRO A CA 1
ATOM 787 C C . PRO A 1 99 ? -10.794 0.351 13.336 1.00 97.88 99 PRO A C 1
ATOM 789 O O . PRO A 1 99 ? -11.373 0.486 14.415 1.00 97.88 99 PRO A O 1
ATOM 792 N N . VAL A 1 100 ? -9.785 -0.490 13.155 1.00 98.56 100 VAL A N 1
ATOM 793 C CA . VAL A 1 100 ? -9.092 -1.233 14.212 1.00 98.56 100 VAL A CA 1
ATOM 794 C C . VAL A 1 100 ? -7.591 -1.073 13.989 1.00 98.56 100 VAL A C 1
ATOM 796 O O . VAL A 1 100 ? -7.116 -1.213 12.863 1.00 98.56 100 VAL A O 1
ATOM 799 N N . TYR A 1 101 ? -6.836 -0.744 15.035 1.00 98.69 101 TYR A N 1
ATOM 800 C CA . TYR A 1 101 ? -5.382 -0.655 14.930 1.00 98.69 101 TYR A CA 1
ATOM 801 C C . TYR A 1 101 ? -4.786 -2.035 15.189 1.00 98.69 101 TYR A C 1
ATOM 803 O O . TYR A 1 101 ? -4.950 -2.589 16.274 1.00 98.69 101 TYR A O 1
ATOM 811 N N . THR A 1 102 ? -4.122 -2.598 14.180 1.00 98.38 102 THR A N 1
ATOM 812 C CA . THR A 1 102 ? -3.649 -3.991 14.199 1.00 98.38 102 THR A CA 1
ATOM 813 C C . THR A 1 102 ? -2.131 -4.101 14.244 1.00 98.38 102 THR A C 1
ATOM 815 O O . THR A 1 102 ? -1.593 -5.129 13.840 1.00 98.38 102 THR A O 1
ATOM 818 N N . HIS A 1 103 ? -1.438 -3.046 14.684 1.00 98.06 103 HIS A N 1
ATOM 819 C CA . HIS A 1 103 ? 0.020 -3.025 14.810 1.00 98.06 103 HIS A CA 1
ATOM 820 C C . HIS A 1 103 ? 0.713 -3.465 13.513 1.00 98.06 103 HIS A C 1
ATOM 822 O O . HIS A 1 103 ? 0.501 -2.828 12.480 1.00 98.06 103 HIS A O 1
ATOM 828 N N . PHE A 1 104 ? 1.501 -4.541 13.521 1.00 97.62 104 PHE A N 1
ATOM 829 C CA . PHE A 1 104 ? 2.157 -5.065 12.324 1.00 97.62 104 PHE A CA 1
ATOM 830 C C . PHE A 1 104 ? 1.324 -6.125 11.589 1.00 97.62 104 PHE A C 1
ATOM 832 O O . PHE A 1 104 ? 1.758 -6.608 10.544 1.00 97.62 104 PHE A O 1
ATOM 839 N N . GLY A 1 105 ? 0.149 -6.518 12.080 1.00 97.56 105 GLY A N 1
ATOM 840 C CA . GLY A 1 105 ? -0.652 -7.586 11.477 1.00 97.56 105 GLY A CA 1
ATOM 841 C C . GLY A 1 105 ? 0.037 -8.954 11.546 1.00 97.56 105 GLY A C 1
ATOM 842 O O . GLY A 1 105 ? -0.070 -9.762 10.613 1.00 97.56 105 GLY A O 1
ATOM 843 N N . GLN A 1 106 ? 0.802 -9.202 12.609 1.00 97.25 106 GLN A N 1
ATOM 844 C CA . GLN A 1 106 ? 1.354 -10.518 12.930 1.00 97.25 106 GLN A CA 1
ATOM 845 C C . GLN A 1 106 ? 0.277 -11.438 13.522 1.00 97.25 106 GLN A C 1
ATOM 847 O O . GLN A 1 106 ? -0.757 -10.941 13.974 1.00 97.25 106 GLN A O 1
ATOM 852 N N . PRO A 1 107 ? 0.473 -12.771 13.515 1.00 97.12 107 PRO A N 1
ATOM 853 C CA . PRO A 1 107 ? -0.456 -13.698 14.162 1.00 97.12 107 PRO A CA 1
ATOM 854 C C . PRO A 1 107 ? -0.781 -13.295 15.608 1.00 97.12 107 PRO A C 1
ATOM 856 O O . PRO A 1 107 ? -1.950 -13.180 15.973 1.00 97.12 107 PRO A O 1
ATOM 859 N N . GLU A 1 108 ? 0.250 -12.951 16.380 1.00 97.44 108 GLU A N 1
ATOM 860 C CA . GLU A 1 108 ? 0.136 -12.577 17.790 1.00 97.44 108 GLU A CA 1
ATOM 861 C C . GLU A 1 108 ? -0.629 -11.260 17.966 1.00 97.44 108 GLU A C 1
ATOM 863 O O . GLU A 1 108 ? -1.310 -11.069 18.974 1.00 97.44 108 GLU A O 1
ATOM 868 N N . ASP A 1 109 ? -0.573 -10.366 16.968 1.00 98.12 109 ASP A N 1
ATOM 869 C CA . ASP A 1 109 ? -1.322 -9.114 17.007 1.00 98.12 109 ASP A CA 1
ATOM 870 C C . ASP A 1 109 ? -2.833 -9.382 16.957 1.00 98.12 109 ASP A C 1
ATOM 872 O O . ASP A 1 109 ? -3.608 -8.820 17.734 1.00 98.12 109 ASP A O 1
ATOM 876 N N . PHE A 1 110 ? -3.270 -10.288 16.079 1.00 98.19 110 PHE A N 1
ATOM 877 C CA . PHE A 1 110 ? -4.682 -10.660 15.979 1.00 98.19 110 PHE A CA 1
ATOM 878 C C . PHE A 1 110 ? -5.171 -11.423 17.216 1.00 98.19 110 PHE A C 1
ATOM 880 O O . PHE A 1 110 ? -6.301 -11.200 17.661 1.00 98.19 110 PHE A O 1
ATOM 887 N N . ASP A 1 111 ? -4.333 -12.271 17.809 1.00 97.62 111 ASP A N 1
ATOM 888 C CA . ASP A 1 111 ? -4.659 -12.978 19.050 1.00 97.62 111 ASP A CA 1
ATOM 889 C C . ASP A 1 111 ? -4.767 -12.014 20.244 1.00 97.62 111 ASP A C 1
ATOM 891 O O . ASP A 1 111 ? -5.699 -12.106 21.053 1.00 97.62 111 ASP A O 1
ATOM 895 N N . ALA A 1 112 ? -3.891 -11.008 20.313 1.00 97.81 112 ALA A N 1
ATOM 896 C CA . ALA A 1 112 ? -3.970 -9.945 21.310 1.00 97.81 112 ALA A CA 1
ATOM 897 C C . ALA A 1 112 ? -5.263 -9.118 21.174 1.00 97.81 112 ALA A C 1
ATOM 899 O O . ALA A 1 112 ? -5.905 -8.807 22.178 1.00 97.81 112 ALA A O 1
ATOM 900 N N . LEU A 1 113 ? -5.700 -8.806 19.949 1.00 98.25 113 LEU A N 1
ATOM 901 C CA . LEU A 1 113 ? -6.977 -8.119 19.712 1.00 98.25 113 LEU A CA 1
ATOM 902 C C . LEU A 1 113 ? -8.167 -8.962 20.187 1.00 98.25 113 LEU A C 1
ATOM 904 O O . LEU A 1 113 ? -9.024 -8.465 20.923 1.00 98.25 113 LEU A O 1
ATOM 908 N N . LYS A 1 114 ? -8.201 -10.249 19.823 1.00 97.06 114 LYS A N 1
ATOM 909 C CA . LYS A 1 114 ? -9.274 -11.174 20.224 1.00 97.06 114 LYS A CA 1
ATOM 910 C C . LYS A 1 114 ? -9.341 -11.358 21.736 1.00 97.06 114 LYS A C 1
ATOM 912 O O . LYS A 1 114 ? -10.429 -11.302 22.302 1.00 97.06 114 LYS A O 1
ATOM 917 N N . SER A 1 115 ? -8.197 -11.520 22.403 1.00 96.88 115 SER A N 1
ATOM 918 C CA . SER A 1 115 ? -8.146 -11.667 23.868 1.00 96.88 115 SER A CA 1
ATOM 919 C C . SER A 1 115 ? -8.626 -10.416 24.614 1.00 96.88 115 SER A C 1
ATOM 921 O O . SER A 1 115 ? -9.138 -10.521 25.725 1.00 96.88 115 SER A O 1
ATOM 923 N N . LYS A 1 116 ? -8.541 -9.238 23.983 1.00 96.50 116 LYS A N 1
ATOM 924 C CA . LYS A 1 116 ? -9.107 -7.973 24.481 1.00 96.50 116 LYS A CA 1
ATOM 925 C C . LYS A 1 116 ? -10.568 -7.746 24.060 1.00 96.50 116 LYS A C 1
ATOM 927 O O . LYS A 1 116 ? -11.099 -6.663 24.294 1.00 96.50 116 LYS A O 1
ATOM 932 N N . GLY A 1 117 ? -11.220 -8.732 23.439 1.00 95.56 117 GLY A N 1
ATOM 933 C CA . GLY A 1 117 ? -12.624 -8.656 23.024 1.00 95.56 117 GLY A CA 1
ATOM 934 C C . GLY A 1 117 ? -12.885 -7.759 21.809 1.00 95.56 117 GLY A C 1
ATOM 935 O O . GLY A 1 117 ? -14.023 -7.348 21.582 1.00 95.56 117 GLY A O 1
ATOM 936 N N . VAL A 1 118 ? -11.859 -7.432 21.017 1.00 97.19 118 VAL A N 1
ATOM 937 C CA . VAL A 1 118 ? -12.014 -6.601 19.814 1.00 97.19 118 VAL A CA 1
ATOM 938 C C . VAL A 1 118 ? -12.692 -7.409 18.707 1.00 97.19 118 VAL A C 1
ATOM 940 O O . VAL A 1 118 ? -12.205 -8.458 18.288 1.00 97.19 118 VAL A O 1
ATOM 943 N N . THR A 1 119 ? -13.810 -6.897 18.188 1.00 95.94 119 THR A N 1
ATOM 944 C CA . THR A 1 119 ? -14.489 -7.489 17.025 1.00 95.94 119 THR A CA 1
ATOM 945 C C . THR A 1 119 ? -13.796 -7.059 15.735 1.00 95.94 119 THR A C 1
ATOM 947 O O . THR A 1 119 ? -13.759 -5.869 15.431 1.00 95.94 119 THR A O 1
ATOM 950 N N . LEU A 1 120 ? -13.279 -8.024 14.969 1.00 98.12 120 LEU A N 1
ATOM 951 C CA . LEU A 1 120 ? -12.530 -7.776 13.727 1.00 98.12 120 LEU A CA 1
ATOM 952 C C . LEU A 1 120 ? -13.392 -7.876 12.464 1.00 98.12 120 LEU A C 1
ATOM 954 O O . LEU A 1 120 ? -13.201 -7.115 11.515 1.00 98.12 120 LEU A O 1
ATOM 958 N N . ASN A 1 121 ? -14.362 -8.787 12.443 1.00 98.19 121 ASN A N 1
ATOM 959 C CA . ASN A 1 121 ? -15.162 -9.036 11.250 1.00 98.19 121 ASN A CA 1
ATOM 960 C C . ASN A 1 121 ? -15.901 -7.766 10.785 1.00 98.19 121 ASN A C 1
ATOM 962 O O . ASN A 1 121 ? -16.627 -7.136 11.554 1.00 98.19 121 ASN A O 1
ATOM 966 N N . GLY A 1 122 ? -15.724 -7.389 9.518 1.00 98.12 122 GLY A N 1
ATOM 967 C CA . GLY A 1 122 ? -16.322 -6.193 8.924 1.00 98.12 122 GLY A CA 1
ATOM 968 C C . GLY A 1 122 ? -15.608 -4.872 9.235 1.00 98.12 122 GLY A C 1
ATOM 969 O O . GLY A 1 122 ? -16.112 -3.818 8.845 1.00 98.12 122 GLY A O 1
ATOM 970 N N . THR A 1 123 ? -14.462 -4.898 9.917 1.00 98.62 123 THR A N 1
ATOM 971 C CA . THR A 1 123 ? -13.676 -3.691 10.227 1.00 98.62 123 THR A CA 1
ATOM 972 C C . THR A 1 123 ? -12.675 -3.342 9.122 1.00 98.62 123 THR A C 1
ATOM 97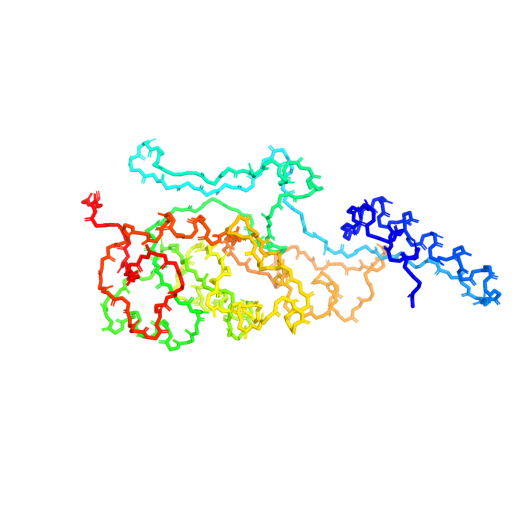4 O O . THR A 1 123 ? -12.487 -4.094 8.159 1.00 98.62 123 THR A O 1
ATOM 977 N N . ILE A 1 124 ? -12.066 -2.161 9.248 1.00 98.69 124 ILE A N 1
ATOM 978 C CA . ILE A 1 124 ? -10.952 -1.695 8.419 1.00 98.69 124 ILE A CA 1
ATOM 979 C C . ILE A 1 124 ? -9.697 -1.698 9.289 1.00 98.69 124 ILE A C 1
ATOM 981 O O . ILE A 1 124 ? -9.645 -0.984 10.289 1.00 98.69 124 ILE A O 1
ATOM 985 N N . ALA A 1 125 ? -8.691 -2.490 8.933 1.00 98.75 125 ALA A N 1
ATOM 986 C CA . ALA A 1 125 ? -7.448 -2.522 9.695 1.00 98.75 125 ALA A CA 1
ATOM 987 C C . ALA A 1 125 ? -6.564 -1.323 9.339 1.00 98.75 125 ALA A C 1
ATOM 989 O O . ALA A 1 125 ? -6.411 -0.995 8.165 1.00 98.75 125 ALA A O 1
ATOM 990 N N . ILE A 1 126 ? -5.954 -0.700 10.345 1.00 98.69 126 ILE A N 1
ATOM 991 C CA . ILE A 1 126 ? -4.857 0.257 10.191 1.00 98.69 126 ILE A CA 1
ATOM 992 C C . ILE A 1 126 ? -3.595 -0.428 10.717 1.00 98.69 126 ILE A C 1
ATOM 994 O O . ILE A 1 126 ? -3.536 -0.782 11.897 1.00 98.69 126 ILE A O 1
ATOM 998 N N . MET A 1 127 ? -2.607 -0.642 9.848 1.00 97.69 127 MET A N 1
ATOM 999 C CA . MET A 1 127 ? -1.401 -1.420 10.154 1.00 97.69 127 MET A CA 1
ATOM 1000 C C . MET A 1 127 ? -0.113 -0.733 9.704 1.00 97.69 127 MET A C 1
ATOM 1002 O O . MET A 1 127 ? -0.118 0.142 8.841 1.00 97.69 127 MET A O 1
ATOM 1006 N N . ARG A 1 128 ? 1.007 -1.161 10.280 1.00 96.56 128 ARG A N 1
ATOM 1007 C CA . ARG A 1 128 ? 2.354 -0.699 9.943 1.00 96.56 128 ARG A CA 1
ATOM 1008 C C . ARG A 1 128 ? 3.030 -1.625 8.937 1.00 96.56 128 ARG A C 1
ATOM 1010 O O . ARG A 1 128 ? 2.846 -2.847 8.977 1.00 96.56 128 ARG A O 1
ATOM 1017 N N . TYR A 1 129 ? 3.863 -1.052 8.069 1.00 93.38 129 TYR A N 1
ATOM 1018 C CA . TYR A 1 129 ? 4.644 -1.813 7.089 1.00 93.38 129 TYR A CA 1
ATOM 1019 C C . TYR A 1 129 ? 5.628 -2.809 7.713 1.00 93.38 129 TYR A C 1
ATOM 1021 O O . TYR A 1 129 ? 5.711 -3.938 7.230 1.00 93.38 129 TYR A O 1
ATOM 1029 N N . GLY A 1 130 ? 6.357 -2.413 8.762 1.00 87.81 130 GLY A N 1
ATOM 1030 C CA . GLY A 1 130 ? 7.483 -3.176 9.316 1.00 87.81 130 GLY A CA 1
ATOM 1031 C C . GLY A 1 130 ? 7.141 -4.601 9.770 1.00 87.81 130 GLY A C 1
ATOM 1032 O O . GLY A 1 130 ? 5.980 -4.946 9.949 1.00 87.81 130 GLY A O 1
ATOM 1033 N N . LYS A 1 131 ? 8.163 -5.436 9.987 1.00 88.81 131 LYS A N 1
ATOM 1034 C CA . LYS A 1 131 ? 8.075 -6.846 10.429 1.00 88.81 131 LYS A CA 1
ATOM 1035 C C . LYS A 1 131 ? 7.239 -7.766 9.521 1.00 88.81 131 LYS A C 1
ATOM 1037 O O . LYS A 1 131 ? 6.020 -7.660 9.461 1.00 88.81 131 LYS A O 1
ATOM 1042 N N . GLY A 1 132 ? 7.868 -8.785 8.937 1.00 87.19 132 GLY A N 1
ATOM 1043 C CA . GLY A 1 132 ? 7.191 -9.850 8.183 1.00 87.19 132 GLY A CA 1
ATOM 1044 C C . GLY A 1 132 ? 6.704 -9.448 6.784 1.00 87.19 132 GLY A C 1
ATOM 1045 O O . GLY A 1 132 ? 6.776 -8.290 6.386 1.00 87.19 132 GLY A O 1
ATOM 1046 N N . ASP A 1 133 ? 6.215 -10.435 6.033 1.00 91.69 133 ASP A N 1
ATOM 1047 C CA . ASP A 1 133 ? 5.794 -10.269 4.638 1.00 91.69 133 ASP A CA 1
ATOM 1048 C C . ASP A 1 133 ? 4.447 -9.538 4.501 1.00 91.69 133 ASP A C 1
ATOM 1050 O O . ASP A 1 133 ? 3.483 -9.848 5.207 1.00 91.69 133 ASP A O 1
ATOM 1054 N N . LEU A 1 134 ? 4.368 -8.589 3.561 1.00 93.94 134 LEU A N 1
ATOM 1055 C CA . LEU A 1 134 ? 3.174 -7.771 3.349 1.00 93.94 134 LEU A CA 1
ATOM 1056 C C . LEU A 1 134 ? 1.964 -8.617 2.945 1.00 93.94 134 LEU A C 1
ATOM 1058 O O . LEU A 1 134 ? 0.889 -8.459 3.521 1.00 93.94 134 LEU A O 1
ATOM 1062 N N . LEU A 1 135 ? 2.124 -9.525 1.981 1.00 94.44 135 LEU A N 1
ATOM 1063 C CA . LEU A 1 135 ? 1.012 -10.339 1.502 1.00 94.44 135 LEU A CA 1
ATOM 1064 C C . LEU A 1 135 ? 0.494 -11.269 2.606 1.00 94.44 135 LEU A C 1
ATOM 1066 O O . LEU A 1 135 ? -0.717 -11.438 2.741 1.00 94.44 135 LEU A O 1
ATOM 1070 N N . ALA A 1 136 ? 1.383 -11.822 3.431 1.00 95.19 136 ALA A N 1
ATOM 1071 C CA . ALA A 1 136 ? 1.003 -12.624 4.587 1.00 95.19 136 ALA A CA 1
ATOM 1072 C C . ALA A 1 136 ? 0.172 -11.830 5.612 1.00 95.19 136 ALA A C 1
ATOM 1074 O O . ALA A 1 136 ? -0.796 -12.369 6.148 1.00 95.19 136 ALA A O 1
ATOM 1075 N N . LYS A 1 137 ? 0.491 -10.549 5.861 1.00 96.38 137 LYS A N 1
ATOM 1076 C CA . LYS A 1 137 ? -0.331 -9.672 6.722 1.00 96.38 137 LYS A CA 1
ATOM 1077 C C . LYS A 1 137 ? -1.733 -9.483 6.152 1.00 96.38 137 LYS A C 1
ATOM 1079 O O . LYS A 1 137 ? -2.705 -9.585 6.894 1.00 96.38 137 LYS A O 1
ATOM 1084 N N . ILE A 1 138 ? -1.832 -9.219 4.845 1.00 97.62 138 ILE A N 1
ATOM 1085 C CA . ILE A 1 138 ? -3.121 -9.002 4.177 1.00 97.62 138 ILE A CA 1
ATOM 1086 C C . ILE A 1 138 ? -3.973 -10.270 4.231 1.00 97.62 138 ILE A C 1
ATOM 1088 O O . ILE A 1 138 ? -5.117 -10.190 4.660 1.00 97.62 138 ILE A O 1
ATOM 1092 N N . LYS A 1 139 ? -3.402 -11.439 3.915 1.00 96.56 139 LYS A N 1
ATOM 1093 C CA . LYS A 1 139 ? -4.105 -12.727 4.029 1.00 96.56 139 LYS A CA 1
ATOM 1094 C C . LYS A 1 139 ? -4.622 -12.975 5.444 1.00 96.56 139 LYS A C 1
ATOM 1096 O O . LYS A 1 139 ? -5.789 -13.283 5.627 1.00 96.56 139 LYS A O 1
ATOM 1101 N N . ARG A 1 140 ? -3.799 -12.732 6.470 1.00 97.50 140 ARG A N 1
ATOM 1102 C CA . ARG A 1 140 ? -4.255 -12.845 7.864 1.00 97.50 140 ARG A CA 1
ATOM 1103 C C . ARG A 1 140 ? -5.380 -11.870 8.195 1.00 97.50 140 ARG A C 1
ATOM 1105 O O . ARG A 1 140 ? -6.287 -12.229 8.939 1.00 97.50 140 ARG A O 1
ATOM 1112 N N . ALA A 1 141 ? -5.336 -10.644 7.678 1.00 98.31 141 ALA A N 1
ATOM 1113 C CA . ALA A 1 141 ? -6.429 -9.696 7.858 1.00 98.31 141 ALA A CA 1
ATOM 1114 C C . ALA A 1 141 ? -7.730 -10.246 7.240 1.00 98.31 141 ALA A C 1
ATOM 1116 O O . ALA A 1 141 ? -8.764 -10.248 7.911 1.00 98.31 141 ALA A O 1
ATOM 1117 N N . GLU A 1 142 ? -7.663 -10.780 6.017 1.00 97.81 142 GLU A N 1
ATOM 1118 C CA . GLU A 1 142 ? -8.786 -11.443 5.335 1.00 97.81 142 GLU A CA 1
ATOM 1119 C C . GLU A 1 142 ? -9.338 -12.618 6.155 1.00 97.81 142 GLU A C 1
ATOM 1121 O O . GLU A 1 142 ? -10.540 -12.666 6.418 1.00 97.81 142 GLU A O 1
ATOM 1126 N N . ASP A 1 143 ? -8.463 -13.500 6.645 1.00 97.88 143 ASP A N 1
ATOM 1127 C CA . ASP A 1 143 ? -8.824 -14.662 7.471 1.00 97.88 143 ASP A CA 1
ATOM 1128 C C . ASP A 1 143 ? -9.525 -14.260 8.783 1.00 97.88 143 ASP A C 1
ATOM 1130 O O . ASP A 1 143 ? -10.330 -15.011 9.334 1.00 97.88 143 ASP A O 1
ATOM 1134 N N . ASN A 1 144 ? -9.251 -13.052 9.286 1.00 98.25 144 ASN A N 1
ATOM 1135 C CA . ASN A 1 144 ? -9.895 -12.480 10.471 1.00 98.25 144 ASN A CA 1
ATOM 1136 C C . ASN A 1 144 ? -11.147 -11.637 10.146 1.00 98.25 144 ASN A C 1
ATOM 1138 O O . ASN A 1 144 ? -11.694 -10.967 11.027 1.00 98.25 144 ASN A O 1
ATOM 1142 N N . GLY A 1 145 ? -11.622 -11.663 8.897 1.00 98.06 145 GLY A N 1
ATOM 1143 C CA . GLY A 1 145 ? -12.832 -10.972 8.452 1.00 98.06 145 GLY A CA 1
ATOM 1144 C C . GLY A 1 145 ? -12.672 -9.459 8.273 1.00 98.06 145 GLY A C 1
ATOM 1145 O O . GLY A 1 145 ? -13.677 -8.753 8.135 1.00 98.06 145 GLY A O 1
ATOM 1146 N N . ILE A 1 146 ? -11.440 -8.937 8.274 1.00 98.62 146 ILE A N 1
ATOM 1147 C CA . ILE A 1 146 ? -11.164 -7.546 7.895 1.00 98.62 146 ILE A CA 1
ATOM 1148 C C . ILE A 1 146 ? -11.588 -7.358 6.440 1.00 98.62 146 ILE A C 1
ATOM 1150 O O . ILE A 1 146 ? -11.283 -8.187 5.588 1.00 98.62 146 ILE A O 1
ATOM 1154 N N . LYS A 1 147 ? -12.284 -6.259 6.137 1.00 98.31 147 LYS A N 1
ATOM 1155 C CA . LYS A 1 147 ? -12.789 -5.988 4.780 1.00 98.31 147 LYS A CA 1
ATOM 1156 C C . LYS A 1 147 ? -11.964 -4.977 3.998 1.00 98.31 147 LYS A C 1
ATOM 1158 O O . LYS A 1 147 ? -12.208 -4.804 2.812 1.00 98.31 147 LYS A O 1
ATOM 1163 N N . GLY A 1 148 ? -11.014 -4.306 4.638 1.00 98.62 148 GLY A N 1
ATOM 1164 C CA . GLY A 1 148 ? -10.077 -3.408 3.975 1.00 98.62 148 GLY A CA 1
ATOM 1165 C C . GLY A 1 148 ? -8.912 -3.045 4.881 1.00 98.62 148 GLY A C 1
ATOM 1166 O O . GLY A 1 148 ? -9.019 -3.133 6.104 1.00 98.62 148 GLY A O 1
ATOM 1167 N N . VAL A 1 149 ? -7.802 -2.638 4.276 1.00 98.75 149 VAL A N 1
ATOM 1168 C CA . VAL A 1 149 ? -6.563 -2.327 4.992 1.00 98.75 149 VAL A CA 1
ATOM 1169 C C . VAL A 1 149 ? -6.047 -0.948 4.602 1.00 98.75 149 VAL A C 1
ATOM 1171 O O . VAL A 1 149 ? -5.912 -0.623 3.425 1.00 98.75 149 VAL A O 1
ATOM 1174 N N . LEU A 1 150 ? -5.703 -0.159 5.611 1.00 98.69 150 LEU A N 1
ATOM 1175 C CA . LEU A 1 150 ? -4.854 1.014 5.495 1.00 98.69 150 LEU A CA 1
ATOM 1176 C C . LEU A 1 150 ? -3.482 0.666 6.063 1.00 98.69 150 LEU A C 1
ATOM 1178 O O . LEU A 1 150 ? -3.391 0.131 7.168 1.00 98.69 150 LEU A O 1
ATOM 1182 N N . ILE A 1 151 ? -2.420 0.958 5.317 1.00 98.19 151 ILE A N 1
ATOM 1183 C CA . ILE A 1 151 ? -1.053 0.648 5.745 1.00 98.19 151 ILE A CA 1
ATOM 1184 C C . ILE A 1 151 ? -0.149 1.869 5.657 1.00 98.19 151 ILE A C 1
ATOM 1186 O O . ILE A 1 151 ? -0.200 2.614 4.682 1.00 98.19 151 ILE A O 1
ATOM 1190 N N . TYR A 1 152 ? 0.666 2.086 6.682 1.00 96.81 152 TYR A N 1
ATOM 1191 C CA . TYR A 1 152 ? 1.543 3.250 6.772 1.00 96.81 152 TYR A CA 1
ATOM 1192 C C . TYR A 1 152 ? 2.934 2.863 7.278 1.00 96.81 152 TYR A C 1
ATOM 1194 O O . TYR A 1 152 ? 3.124 1.812 7.894 1.00 96.81 152 TYR A O 1
ATOM 1202 N N . GLY A 1 153 ? 3.927 3.696 6.976 1.00 93.62 153 GLY A N 1
ATOM 1203 C CA . GLY A 1 153 ? 5.258 3.589 7.570 1.00 93.62 153 GLY A CA 1
ATOM 1204 C C . GLY A 1 153 ? 5.293 4.436 8.832 1.00 93.62 153 GLY A C 1
ATOM 1205 O O . GLY A 1 153 ? 5.264 5.659 8.728 1.00 93.62 153 GLY A O 1
ATOM 1206 N N . ASP A 1 154 ? 5.299 3.813 10.010 1.00 93.00 154 ASP A N 1
ATOM 1207 C CA . ASP A 1 154 ? 5.496 4.562 11.251 1.00 93.00 154 ASP A CA 1
ATOM 1208 C C . ASP A 1 154 ? 6.938 5.083 11.289 1.00 93.00 154 ASP A C 1
ATOM 1210 O O . ASP A 1 154 ? 7.850 4.306 10.989 1.00 93.00 154 ASP A O 1
ATOM 1214 N N . PRO A 1 155 ? 7.182 6.358 11.645 1.00 89.62 155 PRO A N 1
ATOM 1215 C CA . PRO A 1 155 ? 8.544 6.881 11.676 1.00 89.62 155 PRO A CA 1
ATOM 1216 C C . PRO A 1 155 ? 9.471 6.093 12.618 1.00 89.62 155 PRO A C 1
ATOM 1218 O O . PRO A 1 155 ? 10.662 5.979 12.334 1.00 89.62 155 PRO A O 1
ATOM 1221 N N . LEU A 1 156 ? 8.910 5.455 13.662 1.00 87.88 156 LEU A N 1
ATOM 1222 C CA . LEU A 1 156 ? 9.649 4.573 14.575 1.00 87.88 156 LEU A CA 1
ATOM 1223 C C . LEU A 1 156 ? 10.278 3.367 13.865 1.00 87.88 156 LEU A C 1
ATOM 1225 O O . LEU A 1 156 ? 11.327 2.887 14.282 1.00 87.88 156 LEU A O 1
ATOM 1229 N N . ASP A 1 157 ? 9.619 2.866 12.821 1.00 84.06 157 ASP A N 1
ATOM 1230 C CA . ASP A 1 157 ? 10.021 1.648 12.118 1.00 84.06 157 ASP A CA 1
ATOM 1231 C C . ASP A 1 157 ? 10.917 1.945 10.915 1.00 84.06 157 ASP A C 1
ATOM 1233 O O . ASP A 1 157 ? 11.376 1.023 10.237 1.00 84.06 157 ASP A O 1
ATOM 1237 N N . SER A 1 158 ? 11.133 3.226 10.605 1.00 69.12 158 SER A N 1
ATOM 1238 C CA . SER A 1 158 ? 12.048 3.594 9.542 1.00 69.12 158 SER A CA 1
ATOM 1239 C C . SER A 1 158 ? 13.477 3.343 10.026 1.00 69.12 158 SER A C 1
ATOM 1241 O O . SER A 1 158 ? 13.928 3.925 11.011 1.00 69.12 158 SER A O 1
ATOM 1243 N N . GLU A 1 159 ? 14.222 2.516 9.292 1.00 55.25 159 GLU A N 1
ATOM 1244 C CA . GLU A 1 159 ? 15.669 2.312 9.498 1.00 55.25 159 GLU A CA 1
ATOM 1245 C C . GLU A 1 159 ? 16.486 3.615 9.320 1.00 55.25 159 GLU A C 1
ATOM 1247 O O . GLU A 1 159 ? 17.699 3.629 9.499 1.00 55.25 159 GLU A O 1
ATOM 1252 N N . TRP A 1 160 ? 15.819 4.722 8.978 1.00 47.22 160 TRP A N 1
ATOM 1253 C CA . TRP A 1 160 ? 16.394 6.004 8.585 1.00 47.22 160 TRP A CA 1
ATOM 1254 C C . TRP A 1 160 ? 16.380 7.056 9.705 1.00 47.22 160 TRP A C 1
ATOM 1256 O O . TRP A 1 160 ? 16.937 8.133 9.517 1.00 47.22 160 TRP A O 1
ATOM 1266 N N . GLU A 1 161 ? 15.759 6.786 10.861 1.00 43.84 161 GLU A N 1
ATOM 1267 C CA . GLU A 1 161 ? 15.675 7.771 11.957 1.00 43.84 161 GLU A CA 1
ATOM 1268 C C . GLU A 1 161 ? 16.825 7.697 12.976 1.00 43.84 161 GLU A C 1
ATOM 1270 O O . GLU A 1 161 ? 16.981 8.625 13.770 1.00 43.84 161 GLU A O 1
ATOM 1275 N N . SER A 1 162 ? 17.643 6.638 12.990 1.00 42.47 162 SER A N 1
ATOM 1276 C CA . SER A 1 162 ? 18.611 6.415 14.079 1.00 42.47 162 SER A CA 1
ATOM 1277 C C . SER A 1 162 ? 20.066 6.743 13.754 1.00 42.47 162 SER A C 1
ATOM 1279 O O . SER A 1 162 ? 20.953 6.299 14.479 1.00 42.47 162 SER A O 1
ATOM 1281 N N . VAL A 1 163 ? 20.347 7.503 12.699 1.00 42.38 163 VAL A N 1
ATOM 1282 C CA . VAL A 1 163 ? 21.732 7.840 12.368 1.00 42.38 163 VAL A CA 1
ATOM 1283 C C . VAL A 1 163 ? 21.828 9.233 11.767 1.00 42.38 163 VAL A C 1
ATOM 1285 O O . VAL A 1 163 ? 20.946 9.637 11.007 1.00 42.38 163 VAL A O 1
ATOM 1288 N N . ASP A 1 164 ? 22.887 9.962 12.139 1.00 52.38 164 ASP A N 1
ATOM 1289 C CA . ASP A 1 164 ? 23.346 11.195 11.482 1.00 52.38 164 ASP A CA 1
ATOM 1290 C C . ASP A 1 164 ? 22.989 11.147 9.981 1.00 52.38 164 ASP A C 1
ATOM 1292 O O . ASP A 1 164 ? 23.227 10.108 9.373 1.00 52.38 164 ASP A O 1
ATOM 1296 N N . PRO A 1 165 ? 22.405 12.185 9.352 1.00 50.84 165 PRO A N 1
ATOM 1297 C CA . PRO A 1 165 ? 22.118 12.199 7.911 1.00 50.84 165 PRO A CA 1
ATOM 1298 C C . PRO A 1 165 ? 23.274 11.709 7.013 1.00 50.84 165 PRO A C 1
ATOM 1300 O O . PRO A 1 165 ? 23.036 11.224 5.905 1.00 50.84 165 PRO A O 1
ATOM 1303 N N . LEU A 1 166 ? 24.525 11.824 7.481 1.00 51.59 166 LEU A N 1
ATOM 1304 C CA . LEU A 1 166 ? 25.723 11.268 6.844 1.00 51.59 166 LEU A CA 1
ATOM 1305 C C . LEU A 1 166 ? 25.870 9.743 7.010 1.00 51.59 166 LEU A C 1
ATOM 1307 O O . LEU A 1 166 ? 26.370 9.085 6.101 1.00 51.59 166 LEU A O 1
ATOM 1311 N N . GLU A 1 167 ? 25.425 9.179 8.131 1.00 50.31 167 GLU A N 1
ATOM 1312 C CA . GLU A 1 167 ? 25.426 7.741 8.431 1.00 50.31 167 GLU A CA 1
ATOM 1313 C C . GLU A 1 167 ? 24.138 7.031 7.969 1.00 50.31 167 GLU A C 1
ATOM 1315 O O . GLU A 1 167 ? 24.187 5.868 7.572 1.00 50.31 167 GLU A O 1
ATOM 1320 N N . SER A 1 168 ? 22.997 7.731 7.942 1.00 55.41 168 SER A N 1
ATOM 1321 C CA . SER A 1 168 ? 21.725 7.243 7.393 1.00 55.41 168 SER A CA 1
ATOM 1322 C C . SER A 1 168 ? 21.621 7.443 5.882 1.00 55.41 168 SER A C 1
ATOM 1324 O O . SER A 1 168 ? 20.673 6.973 5.274 1.00 55.41 168 SER A O 1
ATOM 1326 N N . GLY A 1 169 ? 22.587 8.099 5.230 1.00 58.38 169 GLY A N 1
ATOM 1327 C CA . GLY A 1 169 ? 22.658 8.176 3.768 1.00 58.38 169 GLY A CA 1
ATOM 1328 C C . GLY A 1 169 ? 21.590 9.057 3.101 1.00 58.38 169 GLY A C 1
ATOM 1329 O O . GLY A 1 169 ? 21.412 8.964 1.882 1.00 58.38 169 GLY A O 1
ATOM 1330 N N . GLY A 1 170 ? 20.890 9.919 3.849 1.00 65.44 170 GLY A N 1
ATOM 1331 C CA . GLY A 1 170 ? 19.888 10.827 3.290 1.00 6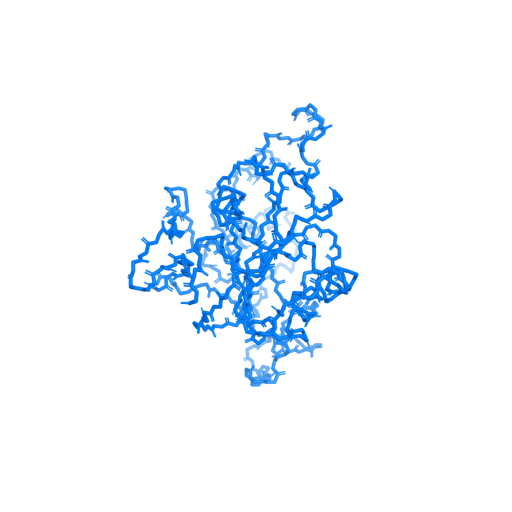5.44 170 GLY A CA 1
ATOM 1332 C C . GLY A 1 170 ? 19.077 11.623 4.322 1.00 65.44 170 GLY A C 1
ATOM 1333 O O . GLY A 1 170 ? 19.209 11.414 5.524 1.00 65.44 170 GLY A O 1
ATOM 1334 N N . PRO A 1 171 ? 18.235 12.573 3.864 1.00 72.81 171 PRO A N 1
ATOM 1335 C CA . PRO A 1 171 ? 17.295 13.267 4.739 1.00 72.81 171 PRO A CA 1
ATOM 1336 C C . PRO A 1 171 ? 16.237 12.294 5.294 1.00 72.81 171 PRO A C 1
ATOM 1338 O O . PRO A 1 171 ? 15.912 11.307 4.628 1.00 72.81 171 PRO A O 1
ATOM 1341 N N . PRO A 1 172 ? 15.641 12.594 6.464 1.00 75.56 172 PRO A N 1
ATOM 1342 C CA . PRO A 1 172 ? 14.579 11.772 7.031 1.00 75.56 172 PRO A CA 1
ATOM 1343 C C . PRO A 1 172 ? 13.374 11.694 6.088 1.00 75.56 172 PRO A C 1
ATOM 1345 O O . PRO A 1 172 ? 13.091 12.625 5.324 1.00 75.56 172 PRO A O 1
ATOM 1348 N N . VAL A 1 173 ? 12.640 10.583 6.170 1.00 82.69 173 VAL A N 1
ATOM 1349 C CA . VAL A 1 173 ? 11.431 10.369 5.370 1.00 82.69 173 VAL A CA 1
ATOM 1350 C C . VAL A 1 173 ? 10.374 11.418 5.752 1.00 82.69 173 VAL A C 1
ATOM 1352 O O . VAL A 1 173 ? 10.028 11.535 6.929 1.00 82.69 173 VAL A O 1
ATOM 1355 N N . PRO A 1 174 ? 9.840 12.194 4.790 1.00 86.56 174 PRO A N 1
ATOM 1356 C CA . PRO A 1 174 ? 8.797 13.175 5.072 1.00 86.56 174 PRO A CA 1
ATOM 1357 C C . PRO A 1 174 ? 7.516 12.548 5.640 1.00 86.56 174 PRO A C 1
ATOM 1359 O O . PRO A 1 174 ? 7.121 11.453 5.247 1.00 86.56 174 PRO A O 1
ATOM 1362 N N . TRP A 1 175 ? 6.807 13.279 6.505 1.00 88.31 175 TRP A N 1
ATOM 1363 C CA . TRP A 1 175 ? 5.542 12.825 7.108 1.00 88.31 175 TRP A CA 1
ATOM 1364 C C . TRP A 1 175 ? 4.415 12.590 6.097 1.00 88.31 175 TRP A C 1
ATOM 1366 O O . TRP A 1 175 ? 3.503 11.816 6.383 1.00 88.31 175 TRP A O 1
ATOM 1376 N N . ASP A 1 176 ? 4.481 13.264 4.945 1.00 89.06 176 ASP A N 1
ATOM 1377 C CA . ASP A 1 176 ? 3.569 13.144 3.805 1.00 89.06 176 ASP A CA 1
ATOM 1378 C C . ASP A 1 176 ? 4.010 12.061 2.801 1.00 89.06 176 ASP A C 1
ATOM 1380 O O . ASP A 1 176 ? 3.335 11.832 1.800 1.00 89.06 176 ASP A O 1
ATOM 1384 N N . ALA A 1 177 ? 5.127 11.367 3.050 1.00 88.62 177 ALA A N 1
ATOM 1385 C CA . ALA A 1 177 ? 5.598 10.306 2.173 1.00 88.62 177 ALA A CA 1
ATOM 1386 C C . ALA A 1 177 ? 4.734 9.044 2.305 1.00 88.62 177 ALA A C 1
ATOM 1388 O O . ALA A 1 177 ? 4.383 8.603 3.401 1.00 88.62 177 ALA A O 1
ATOM 1389 N N . VAL A 1 178 ? 4.446 8.421 1.162 1.00 92.25 178 VAL A N 1
ATOM 1390 C CA . VAL A 1 178 ? 3.678 7.176 1.082 1.00 92.25 178 VAL A CA 1
ATOM 1391 C C . VAL A 1 178 ? 4.499 6.110 0.367 1.00 92.25 178 VAL A C 1
ATOM 1393 O O . VAL A 1 178 ? 4.861 6.255 -0.805 1.00 92.25 178 VAL A O 1
ATOM 1396 N N . GLN A 1 179 ? 4.773 5.008 1.064 1.00 92.00 179 GLN A N 1
ATOM 1397 C CA . GLN A 1 179 ? 5.452 3.856 0.480 1.00 92.00 179 GLN A CA 1
ATOM 1398 C C . GLN A 1 179 ? 4.503 3.103 -0.464 1.00 92.00 179 GLN A C 1
ATOM 1400 O O . GLN A 1 179 ? 3.395 2.723 -0.082 1.00 92.00 179 GLN A O 1
ATOM 1405 N N . ARG A 1 180 ? 4.959 2.869 -1.700 1.00 92.94 180 ARG A N 1
ATOM 1406 C CA . ARG A 1 180 ? 4.304 1.992 -2.685 1.00 92.94 180 ARG A CA 1
ATOM 1407 C C . ARG A 1 180 ? 4.799 0.559 -2.510 1.00 92.94 180 ARG A C 1
ATOM 1409 O O . ARG A 1 180 ? 5.942 0.344 -2.115 1.00 92.94 180 ARG A O 1
ATOM 1416 N N . SER A 1 181 ? 3.959 -0.416 -2.844 1.00 93.94 181 SER A N 1
ATOM 1417 C CA . SER A 1 181 ? 4.335 -1.833 -2.800 1.00 93.94 181 SER A CA 1
ATOM 1418 C C . SER A 1 181 ? 3.524 -2.667 -3.796 1.00 93.94 181 SER A C 1
ATOM 1420 O O . SER A 1 181 ? 2.696 -2.139 -4.539 1.00 93.94 181 SER A O 1
ATOM 1422 N N . SER A 1 182 ? 3.775 -3.973 -3.829 1.00 94.50 182 SER A N 1
ATOM 1423 C CA . SER A 1 182 ? 3.139 -4.948 -4.714 1.00 94.50 182 SER A CA 1
ATOM 1424 C C . SER A 1 182 ? 2.717 -6.181 -3.918 1.00 94.50 182 SER A C 1
ATOM 1426 O O . SER A 1 182 ? 3.529 -6.744 -3.192 1.00 94.50 182 SER A O 1
ATOM 1428 N N . LEU A 1 183 ? 1.481 -6.644 -4.117 1.00 94.50 183 LEU A N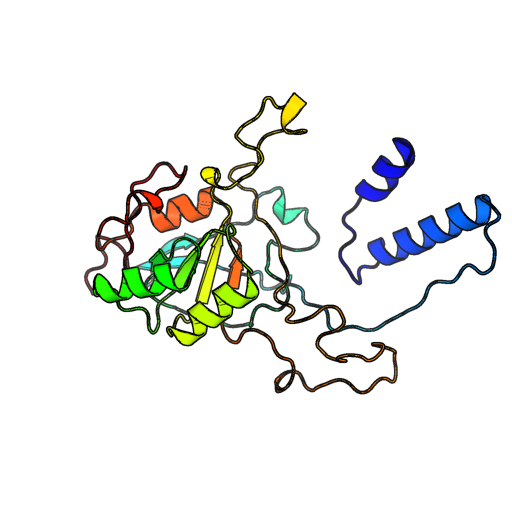 1
ATOM 1429 C CA . LEU A 1 183 ? 0.909 -7.828 -3.455 1.00 94.50 183 LEU A CA 1
ATOM 1430 C C . LEU A 1 183 ? 0.992 -9.103 -4.305 1.00 94.50 183 LEU A C 1
ATOM 1432 O O . LEU A 1 183 ? 0.152 -9.995 -4.198 1.00 94.50 183 LEU A O 1
ATOM 1436 N N . LYS A 1 184 ? 2.002 -9.199 -5.174 1.00 88.88 184 LYS A N 1
ATOM 1437 C CA . LYS A 1 184 ? 2.254 -10.434 -5.924 1.00 88.88 184 LYS A CA 1
ATOM 1438 C C . LYS A 1 184 ? 2.616 -11.569 -4.977 1.00 88.88 184 LYS A C 1
ATOM 1440 O O . LYS A 1 184 ? 3.468 -11.415 -4.110 1.00 88.88 184 LYS A O 1
ATOM 1445 N N . SER A 1 185 ? 2.002 -12.720 -5.211 1.00 80.62 185 SER A N 1
ATOM 1446 C CA . SER A 1 185 ? 2.203 -13.947 -4.440 1.00 80.62 185 SER A CA 1
ATOM 1447 C C . SER A 1 185 ? 3.486 -14.700 -4.779 1.00 80.62 185 SER A C 1
ATOM 1449 O O . SER A 1 185 ? 3.922 -15.524 -3.980 1.00 80.62 185 SER A O 1
ATOM 1451 N N . PHE A 1 186 ? 4.109 -14.415 -5.924 1.00 82.94 186 PHE A N 1
ATOM 1452 C CA . PHE A 1 186 ? 5.354 -15.053 -6.341 1.00 82.94 186 PHE A CA 1
ATOM 1453 C C . PHE A 1 186 ? 6.158 -14.177 -7.326 1.00 82.94 186 PHE A C 1
ATOM 1455 O O . PHE A 1 186 ? 5.612 -13.238 -7.923 1.00 82.94 186 PHE A O 1
ATOM 1462 N N . PRO A 1 187 ? 7.463 -14.460 -7.517 1.00 86.00 187 PRO A N 1
ATOM 1463 C CA . PRO A 1 187 ? 8.275 -13.813 -8.545 1.00 86.00 187 PRO A CA 1
ATOM 1464 C C . PRO A 1 187 ? 7.802 -14.178 -9.959 1.00 86.00 187 PRO A C 1
ATOM 1466 O O . PRO A 1 187 ? 7.730 -15.349 -10.310 1.00 86.00 187 PRO A O 1
ATOM 1469 N N . GLY A 1 188 ? 7.538 -13.175 -10.795 1.00 92.06 188 GLY A N 1
ATOM 1470 C CA . GLY A 1 188 ? 7.067 -13.366 -12.171 1.00 92.06 188 GLY A CA 1
ATOM 1471 C C . GLY A 1 188 ? 5.764 -12.626 -12.465 1.00 92.06 188 GLY A C 1
ATOM 1472 O O . GLY A 1 188 ? 5.389 -11.701 -11.728 1.00 92.06 188 GLY A O 1
ATOM 1473 N N . ASP A 1 189 ? 5.127 -13.008 -13.575 1.00 94.56 189 ASP A N 1
ATOM 1474 C CA . ASP A 1 189 ? 3.781 -12.571 -13.953 1.00 94.56 189 ASP A CA 1
ATOM 1475 C C . ASP A 1 189 ? 2.741 -13.440 -13.229 1.00 94.56 189 ASP A C 1
ATOM 1477 O O . ASP A 1 189 ? 2.718 -14.655 -13.449 1.00 94.56 189 ASP A O 1
ATOM 1481 N N . PRO A 1 190 ? 1.866 -12.854 -12.391 1.00 93.81 190 PRO A N 1
ATOM 1482 C CA . PRO A 1 190 ? 0.838 -13.612 -11.689 1.00 93.81 190 PRO A CA 1
ATOM 1483 C C . PRO A 1 190 ? -0.157 -14.311 -12.634 1.00 93.81 190 PRO A C 1
ATOM 1485 O O . PRO A 1 190 ? -0.768 -15.298 -12.233 1.00 93.81 190 PRO A O 1
ATOM 1488 N N . ALA A 1 191 ? -0.303 -13.846 -13.881 1.00 94.69 191 ALA A N 1
ATOM 1489 C CA . ALA A 1 191 ? -1.201 -14.453 -14.864 1.00 94.69 191 ALA A CA 1
ATOM 1490 C C . ALA A 1 191 ? -0.573 -15.605 -15.677 1.00 94.69 191 ALA A C 1
ATOM 1492 O O . ALA A 1 191 ? -1.310 -16.338 -16.338 1.00 94.69 191 ALA A O 1
ATOM 1493 N N . THR A 1 192 ? 0.752 -15.792 -15.634 1.00 94.69 192 THR A N 1
ATOM 1494 C CA . THR A 1 192 ? 1.469 -16.871 -16.346 1.00 94.69 192 THR A CA 1
ATOM 1495 C C . THR A 1 192 ? 2.507 -17.532 -15.428 1.00 94.69 192 THR A C 1
ATOM 1497 O O . THR A 1 192 ? 3.715 -17.428 -15.668 1.00 94.69 192 THR A O 1
ATOM 1500 N N . PRO A 1 193 ? 2.082 -18.192 -14.336 1.00 93.00 193 PRO A N 1
ATOM 1501 C CA . PRO A 1 193 ? 3.011 -18.784 -13.378 1.00 93.00 193 PRO A CA 1
ATOM 1502 C C . PRO A 1 193 ? 3.971 -19.763 -14.063 1.00 93.00 193 PRO A C 1
ATOM 1504 O O . PRO A 1 193 ? 3.549 -20.631 -14.824 1.00 93.00 193 PRO A O 1
ATOM 1507 N N . PHE A 1 194 ? 5.269 -19.603 -13.784 1.00 91.38 194 PHE A N 1
ATOM 1508 C CA . PHE A 1 194 ? 6.370 -20.418 -14.326 1.00 91.38 194 PHE A CA 1
ATOM 1509 C C . PHE A 1 194 ? 6.546 -20.385 -15.855 1.00 91.38 194 PHE A C 1
ATOM 1511 O O . PHE A 1 194 ? 7.368 -21.128 -16.389 1.00 91.38 194 PHE A O 1
ATOM 1518 N N . LEU A 1 195 ? 5.826 -19.511 -16.564 1.00 94.06 195 LEU A N 1
ATOM 1519 C CA . LEU A 1 195 ? 5.867 -19.390 -18.019 1.00 94.06 195 LEU A CA 1
ATOM 1520 C C . LEU A 1 195 ? 6.190 -17.948 -18.441 1.00 94.06 195 LEU A C 1
ATOM 1522 O O . LEU A 1 195 ? 5.827 -16.996 -17.746 1.00 94.06 195 LEU A O 1
ATOM 1526 N N . PRO A 1 196 ? 6.869 -17.747 -19.585 1.00 94.75 196 PRO A N 1
ATOM 1527 C CA . PRO A 1 196 ? 7.118 -16.409 -20.098 1.00 94.75 196 PRO A CA 1
ATOM 1528 C C . PRO A 1 196 ? 5.798 -15.756 -20.513 1.00 94.75 196 PRO A C 1
ATOM 1530 O O . PRO A 1 196 ? 5.057 -16.319 -21.317 1.00 94.75 196 PRO A O 1
ATOM 1533 N N . ALA A 1 197 ? 5.543 -14.535 -20.041 1.00 95.62 197 ALA A N 1
ATOM 1534 C CA . ALA A 1 197 ? 4.372 -13.736 -20.407 1.00 95.62 197 ALA A CA 1
ATOM 1535 C C . ALA A 1 197 ? 4.469 -13.180 -21.846 1.00 95.62 197 ALA A C 1
ATOM 1537 O O . ALA A 1 197 ? 4.351 -11.976 -22.075 1.00 95.62 197 ALA A O 1
ATOM 1538 N N . SER A 1 198 ? 4.756 -14.035 -22.829 1.00 94.94 198 SER A N 1
ATOM 1539 C CA . SER A 1 198 ? 4.862 -13.665 -24.240 1.00 94.94 198 SER A CA 1
ATOM 1540 C C . SER A 1 198 ? 3.491 -13.296 -24.820 1.00 94.94 198 SER A C 1
ATOM 1542 O O . SER A 1 198 ? 2.443 -13.467 -24.185 1.00 94.94 198 SER A O 1
ATOM 1544 N N . ARG A 1 199 ? 3.482 -12.736 -26.033 1.00 91.31 199 ARG A N 1
ATOM 1545 C CA . ARG A 1 199 ? 2.259 -12.254 -26.691 1.00 91.31 199 ARG A CA 1
ATOM 1546 C C . ARG A 1 199 ? 1.167 -13.328 -26.749 1.00 91.31 199 ARG A C 1
ATOM 1548 O O . ARG A 1 199 ? 0.048 -13.058 -26.318 1.00 91.31 199 ARG A O 1
ATOM 1555 N N . ASP A 1 200 ? 1.536 -14.529 -27.180 1.00 91.88 200 ASP A N 1
ATOM 1556 C CA . ASP A 1 200 ? 0.607 -15.631 -27.458 1.00 91.88 200 ASP A CA 1
ATOM 1557 C C . ASP A 1 200 ? 0.498 -16.639 -26.298 1.00 91.88 200 ASP A C 1
ATOM 1559 O O . ASP A 1 200 ? -0.129 -17.687 -26.434 1.00 91.88 200 ASP A O 1
ATOM 1563 N N . MET A 1 201 ? 1.099 -16.333 -25.140 1.00 95.38 201 MET A N 1
ATOM 1564 C CA . MET A 1 201 ? 1.010 -17.185 -23.955 1.00 95.38 201 MET A CA 1
ATOM 1565 C C . MET A 1 201 ? -0.416 -17.207 -23.390 1.00 95.38 201 MET A C 1
ATOM 1567 O O . MET A 1 201 ? -1.059 -16.161 -23.238 1.00 95.38 201 MET A O 1
ATOM 1571 N N . HIS A 1 202 ? -0.885 -18.401 -23.022 1.00 94.00 202 HIS A N 1
ATOM 1572 C CA . HIS A 1 202 ? -2.132 -18.563 -22.282 1.00 94.00 202 HIS A CA 1
ATOM 1573 C C . HIS A 1 202 ? -2.021 -17.905 -20.903 1.00 94.00 202 HIS A C 1
ATOM 1575 O O . HIS A 1 202 ? -1.042 -18.110 -20.188 1.00 94.00 202 HIS A O 1
ATOM 1581 N N . ARG A 1 203 ? -3.041 -17.131 -20.528 1.00 95.50 203 ARG A N 1
ATOM 1582 C CA . ARG A 1 203 ? -3.100 -16.404 -19.259 1.00 95.50 203 ARG A CA 1
ATOM 1583 C C . ARG A 1 203 ? -4.247 -16.927 -18.420 1.00 95.50 203 ARG A C 1
ATOM 1585 O O . ARG A 1 203 ? -5.347 -17.116 -18.938 1.00 95.50 203 ARG A O 1
ATOM 1592 N N . LEU A 1 204 ? -3.989 -17.073 -17.127 1.00 94.38 204 LEU A N 1
ATOM 1593 C CA . LEU A 1 204 ? -5.031 -17.355 -16.155 1.00 94.38 204 LEU A CA 1
ATOM 1594 C C . LEU A 1 204 ? -6.112 -16.258 -16.212 1.00 94.38 204 LEU A C 1
ATOM 1596 O O . LEU A 1 204 ? -5.777 -15.065 -16.234 1.00 94.38 204 LEU A O 1
ATOM 1600 N N . PRO A 1 205 ? -7.404 -16.626 -16.211 1.00 93.00 205 PRO A N 1
ATOM 1601 C CA . PRO A 1 205 ? -8.489 -15.685 -15.968 1.00 93.00 205 PRO A CA 1
ATOM 1602 C C . PRO A 1 205 ? -8.280 -14.931 -14.652 1.00 93.00 205 PRO A C 1
ATOM 1604 O O . PRO A 1 205 ? -7.761 -15.481 -13.685 1.00 93.00 205 PRO A O 1
ATOM 1607 N N . ARG A 1 206 ? -8.741 -13.675 -14.570 1.00 86.94 206 ARG A N 1
ATOM 1608 C CA . ARG A 1 206 ? -8.522 -12.810 -13.392 1.00 86.94 206 ARG A CA 1
ATOM 1609 C C . ARG A 1 206 ? -8.965 -13.438 -12.063 1.00 86.94 206 ARG A C 1
ATOM 1611 O O . ARG A 1 206 ? -8.345 -13.133 -11.044 1.00 86.94 206 ARG A O 1
ATOM 1618 N N . ALA A 1 207 ? -10.018 -14.257 -12.085 1.00 89.69 207 ALA A N 1
ATOM 1619 C CA . ALA A 1 207 ? -10.558 -14.957 -10.918 1.00 89.69 207 ALA A CA 1
ATOM 1620 C C . ALA A 1 207 ? -9.624 -16.057 -10.385 1.00 89.69 207 ALA A C 1
ATOM 1622 O O . ALA A 1 207 ? -9.623 -16.316 -9.186 1.00 89.69 207 ALA A O 1
ATOM 1623 N N . ASP A 1 208 ? -8.796 -16.641 -11.254 1.00 91.56 208 ASP A N 1
ATOM 1624 C CA . ASP A 1 208 ? -7.865 -17.720 -10.908 1.00 91.56 208 ASP A CA 1
ATOM 1625 C C . ASP A 1 208 ? -6.483 -17.179 -10.506 1.00 91.56 208 ASP A C 1
ATOM 1627 O O . ASP A 1 208 ? -5.640 -17.901 -9.968 1.00 91.56 208 ASP A O 1
ATOM 1631 N N . VAL A 1 209 ? -6.233 -15.887 -10.745 1.00 92.19 209 VAL A N 1
ATOM 1632 C CA . VAL A 1 209 ? -5.010 -15.215 -10.306 1.00 92.19 209 VAL A CA 1
ATOM 1633 C C . VAL A 1 209 ? -5.066 -15.000 -8.793 1.00 92.19 209 VAL A C 1
ATOM 1635 O O . VAL A 1 209 ? -5.894 -14.234 -8.297 1.00 92.19 209 VAL A O 1
ATOM 1638 N N . GLN A 1 210 ? -4.133 -15.622 -8.067 1.00 90.62 210 GLN A N 1
ATOM 1639 C CA . GLN A 1 210 ? -4.013 -15.528 -6.609 1.00 90.62 210 GLN A CA 1
ATOM 1640 C C . GLN A 1 210 ? -3.598 -14.123 -6.149 1.00 90.62 210 GLN A C 1
ATOM 1642 O O . GLN A 1 210 ? -2.413 -13.853 -5.927 1.00 90.62 210 GLN A O 1
ATOM 1647 N N . LEU A 1 211 ? -4.584 -13.242 -5.998 1.00 92.50 211 LEU A N 1
ATOM 1648 C CA . LEU A 1 211 ? -4.450 -11.879 -5.494 1.00 92.50 211 LEU A CA 1
ATOM 1649 C C . LEU A 1 211 ? -5.383 -11.663 -4.295 1.00 92.50 211 LEU A C 1
ATOM 1651 O O . LEU A 1 211 ? -6.376 -12.381 -4.175 1.00 92.50 211 LEU A O 1
ATOM 1655 N N . PRO A 1 212 ? -5.085 -10.680 -3.429 1.00 93.81 212 PRO A N 1
ATOM 1656 C CA . PRO A 1 212 ? -5.965 -10.307 -2.326 1.00 93.81 212 PRO A CA 1
ATOM 1657 C C . PRO A 1 212 ? -7.394 -10.006 -2.787 1.00 93.81 212 PRO A C 1
ATOM 1659 O O . PRO A 1 212 ? -7.611 -9.473 -3.879 1.00 93.81 212 PRO A O 1
ATOM 1662 N N . ALA A 1 213 ? -8.355 -10.327 -1.929 1.00 94.56 213 ALA A N 1
ATOM 1663 C CA . ALA A 1 213 ? -9.783 -10.128 -2.125 1.00 94.56 213 ALA A CA 1
ATOM 1664 C C . ALA A 1 213 ? -10.281 -8.792 -1.551 1.00 94.56 213 ALA A C 1
ATOM 1666 O O . ALA A 1 213 ? -11.295 -8.270 -2.022 1.00 94.56 213 ALA A O 1
ATOM 1667 N N . ILE A 1 214 ? -9.575 -8.213 -0.576 1.00 97.75 214 ILE A N 1
ATOM 1668 C CA . ILE A 1 214 ? -9.952 -6.934 0.051 1.00 97.75 214 ILE A CA 1
ATOM 1669 C C . ILE A 1 214 ? -9.197 -5.734 -0.544 1.00 97.75 214 ILE A C 1
ATOM 1671 O O . ILE A 1 214 ? -8.105 -5.916 -1.078 1.00 97.75 214 ILE A O 1
ATOM 1675 N N . PRO A 1 215 ? -9.737 -4.500 -0.472 1.00 97.94 215 PRO A N 1
ATOM 1676 C CA . PRO A 1 215 ? -9.000 -3.289 -0.834 1.00 97.94 215 PRO A CA 1
ATOM 1677 C C . PRO A 1 215 ? -7.911 -2.938 0.188 1.00 97.94 215 PRO A C 1
ATOM 1679 O O . PRO A 1 215 ? -8.109 -3.056 1.399 1.00 97.94 215 PRO A O 1
ATOM 1682 N N . ILE A 1 216 ? -6.771 -2.456 -0.305 1.00 98.19 216 ILE A N 1
ATOM 1683 C CA . ILE A 1 216 ? -5.597 -2.058 0.478 1.00 98.19 216 ILE A CA 1
ATOM 1684 C C . ILE A 1 216 ? -5.086 -0.723 -0.059 1.00 98.19 216 ILE A C 1
ATOM 1686 O O . ILE A 1 216 ? -4.715 -0.631 -1.229 1.00 98.19 216 ILE A O 1
ATOM 1690 N N . GLN A 1 217 ? -5.019 0.292 0.799 1.00 97.75 217 GLN A N 1
ATOM 1691 C CA . GLN A 1 217 ? -4.521 1.617 0.438 1.00 97.75 217 GLN A CA 1
ATOM 1692 C C . GLN A 1 217 ? -3.345 2.012 1.340 1.00 97.75 217 GLN A C 1
ATOM 1694 O O . GLN A 1 217 ? -3.498 2.029 2.566 1.00 97.75 217 GLN A O 1
ATOM 1699 N N . PRO A 1 218 ? -2.175 2.355 0.772 1.00 96.94 218 PRO A N 1
ATOM 1700 C CA . PRO A 1 218 ? -1.107 2.944 1.557 1.00 96.94 218 PRO A CA 1
ATOM 1701 C C . PRO A 1 218 ? -1.432 4.405 1.890 1.00 96.94 218 PRO A C 1
ATOM 1703 O O . PRO A 1 218 ? -1.996 5.131 1.066 1.00 96.94 218 PRO A O 1
ATOM 1706 N N . ILE A 1 219 ? -1.068 4.834 3.092 1.00 96.81 219 ILE A N 1
ATOM 1707 C CA . ILE A 1 219 ? -1.274 6.200 3.585 1.00 96.81 219 ILE A CA 1
ATOM 1708 C C . ILE A 1 219 ? 0.016 6.742 4.201 1.00 96.81 219 ILE A C 1
ATOM 1710 O O . ILE A 1 219 ? 0.931 5.977 4.522 1.00 96.81 219 ILE A O 1
ATOM 1714 N N . SER A 1 220 ? 0.096 8.062 4.355 1.00 94.81 220 SER A N 1
ATOM 1715 C CA . SER A 1 220 ? 1.252 8.699 4.984 1.00 94.81 220 SER A CA 1
ATOM 1716 C C . SER A 1 220 ? 1.212 8.549 6.509 1.00 94.81 220 SER A C 1
ATOM 1718 O O . SER A 1 220 ? 0.161 8.262 7.095 1.00 94.81 220 SER A O 1
ATOM 1720 N N . ALA A 1 221 ? 2.345 8.770 7.178 1.00 94.50 221 ALA A N 1
ATOM 1721 C CA . ALA A 1 221 ? 2.387 8.825 8.641 1.00 94.50 221 ALA A CA 1
ATOM 1722 C C . ALA A 1 221 ? 1.499 9.959 9.186 1.00 94.50 221 ALA A C 1
ATOM 1724 O O . ALA A 1 221 ? 0.809 9.788 10.193 1.00 94.50 221 ALA A O 1
ATOM 1725 N N . GLY A 1 222 ? 1.464 11.101 8.488 1.00 94.81 222 GLY A N 1
ATOM 1726 C CA . GLY A 1 222 ? 0.591 12.224 8.827 1.00 94.81 222 GLY A CA 1
ATOM 1727 C C . GLY A 1 222 ? -0.891 11.853 8.760 1.00 94.81 222 GLY A C 1
ATOM 1728 O O . GLY A 1 222 ? -1.648 12.165 9.682 1.00 94.81 222 GLY A O 1
ATOM 1729 N N . ASP A 1 223 ? -1.310 11.136 7.719 1.00 96.38 223 ASP A N 1
ATOM 1730 C CA . ASP A 1 223 ? -2.694 10.673 7.579 1.00 96.38 223 ASP A CA 1
ATOM 1731 C C . ASP A 1 223 ? -3.048 9.611 8.622 1.00 96.38 223 ASP A C 1
ATOM 1733 O O . ASP A 1 223 ? -4.119 9.664 9.232 1.00 96.38 223 ASP A O 1
ATOM 1737 N N . ALA A 1 224 ? -2.133 8.671 8.879 1.00 97.38 224 ALA A N 1
ATOM 1738 C CA . ALA A 1 224 ? -2.298 7.664 9.921 1.00 97.38 224 ALA A CA 1
ATOM 1739 C C . ALA A 1 224 ? -2.496 8.317 11.293 1.00 97.38 224 ALA A C 1
ATOM 1741 O O . ALA A 1 224 ? -3.392 7.915 12.033 1.00 97.38 224 ALA A O 1
ATOM 1742 N N . GLN A 1 225 ? -1.741 9.376 11.605 1.00 96.88 225 GLN A N 1
ATOM 1743 C CA . GLN A 1 225 ? -1.921 10.135 12.840 1.00 96.88 225 GLN A CA 1
ATOM 1744 C C . GLN A 1 225 ? -3.336 10.711 12.953 1.00 96.88 225 GLN A C 1
ATOM 1746 O O . GLN A 1 225 ? -3.958 10.579 14.004 1.00 96.88 225 GLN A O 1
ATOM 1751 N N . HIS A 1 226 ? -3.873 11.302 11.881 1.00 95.44 226 HIS A N 1
ATOM 1752 C CA . HIS A 1 226 ? -5.242 11.830 11.882 1.00 95.44 226 HIS A CA 1
ATOM 1753 C C . HIS A 1 226 ? -6.286 10.730 12.087 1.00 95.44 226 HIS A C 1
ATOM 1755 O O . HIS A 1 226 ? -7.236 10.917 12.846 1.00 95.44 226 HIS A O 1
ATOM 1761 N N . LEU A 1 227 ? -6.105 9.577 11.440 1.00 96.75 227 LEU A N 1
ATOM 1762 C CA . LEU A 1 227 ? -7.035 8.454 11.545 1.00 96.75 227 LEU A CA 1
ATOM 1763 C C . LEU A 1 227 ? -6.965 7.737 12.897 1.00 96.75 227 LEU A C 1
ATOM 1765 O O . LEU A 1 227 ? -7.983 7.199 13.329 1.00 96.75 227 LEU A O 1
ATOM 1769 N N . LEU A 1 228 ? -5.800 7.724 13.551 1.00 97.31 228 LEU A N 1
ATOM 1770 C CA . LEU A 1 228 ? -5.563 6.996 14.798 1.00 97.31 228 LEU A CA 1
ATOM 1771 C C . LEU A 1 228 ? -5.766 7.845 16.063 1.00 97.31 228 LEU A C 1
ATOM 1773 O O . LEU A 1 228 ? -6.061 7.281 17.113 1.00 97.31 228 LEU A O 1
ATOM 1777 N N . ARG A 1 229 ? -5.644 9.180 15.987 1.00 95.25 229 ARG A N 1
ATOM 1778 C CA . ARG A 1 229 ? -5.674 10.082 17.159 1.00 95.25 229 ARG A CA 1
ATOM 1779 C C . ARG A 1 229 ? -6.898 9.904 18.057 1.00 95.25 229 ARG A C 1
ATOM 1781 O O . ARG A 1 229 ? -6.772 9.896 19.279 1.00 95.25 229 ARG A O 1
ATOM 1788 N N . ASP A 1 230 ? -8.068 9.754 17.446 1.00 92.94 230 ASP A N 1
ATOM 1789 C CA . ASP A 1 230 ? -9.354 9.767 18.151 1.00 92.94 230 ASP A CA 1
ATOM 1790 C C . ASP A 1 230 ? -9.961 8.352 18.296 1.00 92.94 230 ASP A C 1
ATOM 1792 O O . ASP A 1 230 ? -11.135 8.191 18.653 1.00 92.94 230 ASP A O 1
ATOM 1796 N N . MET A 1 231 ? -9.161 7.313 18.009 1.00 95.88 231 MET A N 1
ATOM 1797 C CA . MET A 1 231 ? -9.532 5.903 18.167 1.00 95.88 231 MET A CA 1
ATOM 1798 C C . MET A 1 231 ? -10.013 5.615 19.595 1.00 95.88 231 MET A C 1
ATOM 1800 O O . MET A 1 231 ? -9.412 6.053 20.577 1.00 95.88 231 MET A O 1
ATOM 1804 N N . GLY A 1 232 ? -11.111 4.870 19.705 1.00 94.94 232 GLY A N 1
ATOM 1805 C CA . GLY A 1 232 ? -11.652 4.372 20.966 1.00 94.94 232 GLY A CA 1
ATOM 1806 C C . GLY A 1 232 ? -11.083 3.007 21.352 1.00 94.94 232 GLY A C 1
ATOM 1807 O O . GLY A 1 232 ? -10.078 2.547 20.810 1.00 94.94 232 GLY A O 1
ATOM 1808 N N . GLY A 1 233 ? -11.768 2.337 22.277 1.00 94.81 233 GLY A N 1
ATOM 1809 C CA . GLY A 1 233 ? -11.380 1.012 22.758 1.00 94.81 233 GLY A CA 1
ATOM 1810 C C . GLY A 1 233 ? -10.181 1.023 23.715 1.00 94.81 233 GLY A C 1
ATOM 1811 O O . GLY A 1 233 ? -9.733 2.088 24.149 1.00 94.81 233 GLY A O 1
ATOM 1812 N N . PRO A 1 234 ? -9.678 -0.167 24.089 1.00 95.56 234 PRO A N 1
ATOM 1813 C CA . PRO A 1 234 ? -8.546 -0.292 24.998 1.00 95.56 234 PRO A CA 1
ATOM 1814 C C . PRO A 1 234 ? -7.287 0.391 24.458 1.00 95.56 234 PRO A C 1
ATOM 1816 O O . PRO A 1 234 ? -7.035 0.413 23.251 1.00 95.56 234 PRO A O 1
ATOM 1819 N N . ILE A 1 235 ? -6.454 0.898 25.364 1.00 96.81 235 ILE A N 1
ATOM 1820 C CA . ILE A 1 235 ? -5.121 1.379 25.000 1.00 96.81 235 ILE A CA 1
ATOM 1821 C C . ILE A 1 235 ? -4.303 0.204 24.456 1.00 96.81 235 ILE A C 1
ATOM 1823 O O . ILE A 1 235 ? -4.338 -0.907 25.002 1.00 96.81 235 ILE A O 1
ATOM 1827 N N . ALA A 1 236 ? -3.607 0.449 23.347 1.00 97.38 236 ALA A N 1
ATOM 1828 C CA . ALA A 1 236 ? -2.737 -0.540 22.739 1.00 97.38 236 ALA A CA 1
ATOM 1829 C C . ALA A 1 236 ? -1.576 -0.877 23.688 1.00 97.38 236 ALA A C 1
ATOM 1831 O O . ALA A 1 236 ? -1.134 -0.001 24.440 1.00 97.38 236 ALA A O 1
ATOM 1832 N N . PRO A 1 237 ? -1.074 -2.123 23.666 1.00 96.62 237 PRO A N 1
ATOM 1833 C CA . PRO A 1 237 ? 0.118 -2.495 24.420 1.00 96.62 237 PRO A CA 1
ATOM 1834 C C . PRO A 1 237 ? 1.288 -1.519 24.207 1.00 96.62 237 PRO A C 1
ATOM 1836 O O . PRO A 1 237 ? 1.361 -0.831 23.184 1.00 96.62 237 PRO A O 1
ATOM 1839 N N . VAL A 1 238 ? 2.199 -1.431 25.180 1.00 95.69 238 VAL A N 1
ATOM 1840 C CA . VAL A 1 238 ? 3.311 -0.461 25.140 1.00 95.69 238 VAL A CA 1
ATOM 1841 C C . VAL A 1 238 ? 4.205 -0.685 23.920 1.00 95.69 238 VAL A C 1
ATOM 1843 O O . VAL A 1 238 ? 4.641 0.262 23.274 1.00 95.69 238 VAL A O 1
ATOM 1846 N N . GLU A 1 239 ? 4.391 -1.944 23.547 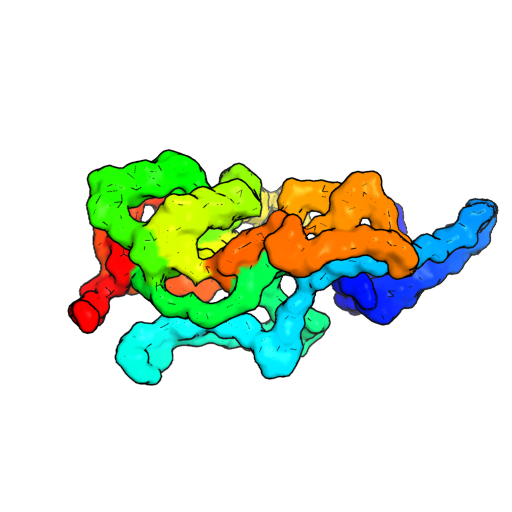1.00 94.94 239 GLU A N 1
ATOM 1847 C CA . GLU A 1 239 ? 5.171 -2.390 22.404 1.00 94.94 239 GLU A CA 1
ATOM 1848 C C . GLU A 1 239 ? 4.495 -2.115 21.053 1.00 94.94 239 GLU A C 1
ATOM 1850 O O . GLU A 1 239 ? 5.141 -2.255 20.020 1.00 94.94 239 GLU A O 1
ATOM 1855 N N . TRP A 1 240 ? 3.223 -1.694 21.055 1.00 97.19 240 TRP A N 1
ATOM 1856 C CA . TRP A 1 240 ? 2.484 -1.278 19.857 1.00 97.19 240 TRP A CA 1
ATOM 1857 C C . TRP A 1 240 ? 2.482 0.232 19.652 1.00 97.19 240 TRP A C 1
ATOM 1859 O O . TRP A 1 240 ? 1.952 0.711 18.644 1.00 97.19 240 TRP A O 1
ATOM 1869 N N . GLN A 1 241 ? 3.015 0.999 20.605 1.00 94.75 241 GLN A N 1
ATOM 1870 C CA . GLN A 1 241 ? 3.128 2.445 20.464 1.00 94.75 241 GLN A CA 1
ATOM 1871 C C . GLN A 1 241 ? 4.133 2.782 19.348 1.00 94.75 241 GLN A C 1
ATOM 1873 O O . GLN A 1 241 ? 4.952 1.964 18.929 1.00 94.75 241 GLN A O 1
ATOM 1878 N N . GLY A 1 242 ? 3.971 3.952 18.741 1.00 92.88 242 GLY A N 1
ATOM 1879 C CA . GLY A 1 242 ? 4.762 4.411 17.592 1.00 92.88 242 GLY A CA 1
ATOM 1880 C C . GLY A 1 242 ? 5.352 5.783 17.834 1.00 92.88 242 GLY A C 1
ATOM 1881 O O . GLY A 1 242 ? 5.313 6.295 18.951 1.00 92.88 242 GLY A O 1
ATOM 1882 N N . ARG A 1 243 ? 5.863 6.398 16.769 1.00 92.56 243 ARG A N 1
ATOM 1883 C CA . ARG A 1 243 ? 6.390 7.768 16.805 1.00 92.56 243 ARG A CA 1
ATOM 1884 C C . ARG A 1 243 ? 5.325 8.831 16.552 1.00 92.56 243 ARG A C 1
ATOM 1886 O O . ARG A 1 243 ? 5.594 10.017 16.722 1.00 92.56 243 ARG A O 1
ATOM 1893 N N . LEU A 1 244 ? 4.126 8.425 16.134 1.00 93.94 244 LEU A N 1
ATOM 1894 C CA . LEU A 1 244 ? 3.004 9.348 15.980 1.00 93.94 244 LEU A CA 1
ATOM 1895 C C . LEU A 1 244 ? 2.698 10.015 17.329 1.00 93.94 244 LEU A C 1
ATOM 1897 O O . LEU A 1 244 ? 2.703 9.352 18.365 1.00 93.94 244 LEU A O 1
ATOM 1901 N N . ASN A 1 245 ? 2.406 11.316 17.317 1.00 94.56 245 ASN A N 1
ATOM 1902 C CA . ASN A 1 245 ? 2.162 12.101 18.530 1.00 94.56 245 ASN A CA 1
ATOM 1903 C C . ASN A 1 245 ? 0.736 11.882 19.067 1.00 94.56 245 ASN A C 1
ATOM 1905 O O . ASN A 1 245 ? -0.094 12.794 19.088 1.00 94.56 245 ASN A O 1
ATOM 1909 N N . ILE A 1 246 ? 0.432 10.635 19.417 1.00 95.94 246 ILE A N 1
ATOM 1910 C CA . ILE A 1 246 ? -0.869 10.156 19.882 1.00 95.94 246 ILE A CA 1
ATOM 1911 C C . ILE A 1 246 ? -0.666 9.022 20.887 1.00 95.94 246 ILE A C 1
ATOM 1913 O O . ILE A 1 246 ? 0.352 8.335 20.882 1.00 95.94 246 ILE A O 1
ATOM 1917 N N . THR A 1 247 ? -1.679 8.765 21.708 1.00 96.06 247 THR A N 1
ATOM 1918 C CA . THR A 1 247 ? -1.782 7.485 22.415 1.00 96.06 247 THR A CA 1
ATOM 1919 C C . THR A 1 247 ? -2.537 6.506 21.530 1.00 96.06 247 THR A C 1
ATOM 1921 O O . THR A 1 247 ? -3.695 6.751 21.191 1.00 96.06 247 THR A O 1
ATOM 1924 N N . PHE A 1 248 ? -1.901 5.395 21.164 1.00 97.50 248 PHE A N 1
ATOM 1925 C CA . PHE A 1 248 ? -2.540 4.394 20.317 1.00 97.50 248 PHE A CA 1
ATOM 1926 C C . PHE A 1 248 ? -3.598 3.630 21.117 1.00 97.50 248 PHE A C 1
ATOM 1928 O O . PHE A 1 248 ? -3.300 3.039 22.158 1.00 97.50 248 PHE A O 1
ATOM 1935 N N . ALA A 1 249 ? -4.825 3.611 20.603 1.00 97.56 249 ALA A N 1
ATOM 1936 C CA . ALA A 1 249 ? -5.902 2.743 21.061 1.00 97.56 249 ALA A CA 1
ATOM 1937 C C . ALA A 1 249 ? -6.249 1.734 19.960 1.00 97.56 249 ALA A C 1
ATOM 1939 O O . ALA A 1 249 ? -6.060 2.013 18.775 1.00 97.56 249 ALA A O 1
ATOM 1940 N N . ILE A 1 250 ? -6.722 0.547 20.340 1.00 97.56 250 ILE A N 1
ATOM 1941 C CA . ILE A 1 250 ? -6.918 -0.563 19.391 1.00 97.56 250 ILE A CA 1
ATOM 1942 C C . ILE A 1 250 ? -8.277 -0.539 18.692 1.00 97.56 250 ILE A C 1
ATOM 1944 O O . ILE A 1 250 ? -8.442 -1.201 17.671 1.00 97.56 250 ILE A O 1
ATOM 1948 N N . GLY A 1 251 ? -9.238 0.253 19.172 1.00 96.56 251 GLY A N 1
ATOM 1949 C CA . GLY A 1 251 ? -10.595 0.265 18.634 1.00 96.56 251 GLY A CA 1
ATOM 1950 C C . GLY A 1 251 ? -11.433 -0.931 19.124 1.00 96.56 251 GLY A C 1
ATOM 1951 O O . GLY A 1 251 ? -11.153 -1.481 20.192 1.00 96.56 251 GLY A O 1
ATOM 1952 N N . PRO A 1 252 ? -12.4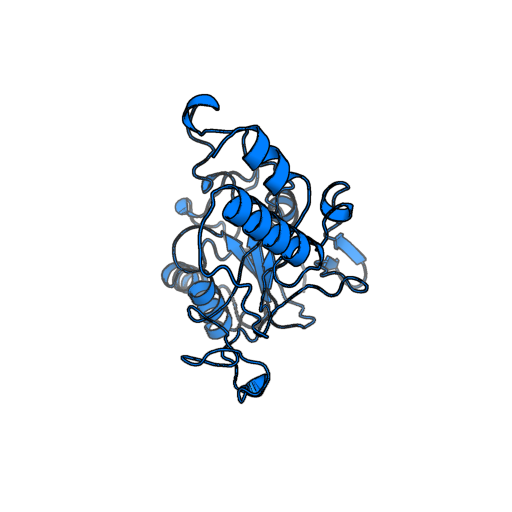84 -1.328 18.384 1.00 96.06 252 PRO A N 1
ATOM 1953 C CA . PRO A 1 252 ? -12.858 -0.804 17.075 1.00 96.06 252 PRO A CA 1
ATOM 1954 C C . PRO A 1 252 ? -13.589 0.544 17.184 1.00 96.06 252 PRO A C 1
ATOM 1956 O O . PRO A 1 252 ? -14.409 0.751 18.076 1.00 96.06 252 PRO A O 1
ATOM 1959 N N . GLY A 1 253 ? -13.363 1.441 16.225 1.00 95.50 253 GLY A N 1
ATOM 1960 C CA . GLY A 1 253 ? -14.070 2.722 16.139 1.00 95.50 253 GLY A CA 1
ATOM 1961 C C . GLY A 1 253 ? -13.416 3.868 16.912 1.00 95.50 253 GLY A C 1
ATOM 1962 O O . GLY A 1 253 ? -12.292 3.762 17.390 1.00 95.50 253 GLY A O 1
ATOM 1963 N N . TYR A 1 254 ? -14.140 4.984 17.001 1.00 94.81 254 TYR A N 1
ATOM 1964 C CA . TYR A 1 254 ? -13.698 6.241 17.614 1.00 94.81 254 TYR A CA 1
ATOM 1965 C C . TYR A 1 254 ? -14.415 6.484 18.945 1.00 94.81 254 TYR A C 1
ATOM 1967 O O . TYR A 1 254 ? -15.530 5.998 19.133 1.00 94.81 254 TYR A O 1
ATOM 1975 N N . LYS A 1 255 ? -13.809 7.269 19.846 1.00 87.19 255 LYS A N 1
ATOM 1976 C CA . LYS A 1 255 ? -14.347 7.556 21.195 1.00 87.19 255 LYS A CA 1
ATOM 1977 C C . LYS A 1 255 ? -15.765 8.157 21.187 1.00 87.19 255 LYS A C 1
ATOM 1979 O O . LYS A 1 255 ? -16.559 7.821 22.056 1.00 87.19 255 LYS A O 1
ATOM 1984 N N . ASP A 1 256 ? -16.102 8.949 20.164 1.00 69.69 256 ASP A N 1
ATOM 1985 C CA . ASP A 1 256 ? -17.396 9.650 20.031 1.00 69.69 256 ASP A CA 1
ATOM 1986 C C . ASP A 1 256 ? -18.350 9.021 18.994 1.00 69.69 256 ASP A C 1
ATOM 1988 O O . ASP A 1 256 ? -19.263 9.682 18.466 1.00 69.69 256 ASP A O 1
ATOM 1992 N N . ALA A 1 257 ? -18.118 7.754 18.645 1.00 59.78 257 ALA A N 1
ATOM 1993 C CA . ALA A 1 257 ? -19.016 6.968 17.809 1.00 59.78 257 ALA A CA 1
ATOM 1994 C C . ALA A 1 257 ? -20.026 6.230 18.701 1.00 59.78 257 ALA A C 1
ATOM 1996 O O . ALA A 1 257 ? -19.932 5.019 18.887 1.00 59.78 257 ALA A O 1
ATOM 1997 N N . ALA A 1 258 ? -20.974 6.976 19.277 1.00 38.72 258 ALA A N 1
ATOM 1998 C CA . ALA A 1 258 ? -22.237 6.376 19.693 1.00 38.72 258 ALA A CA 1
ATOM 1999 C C . ALA A 1 258 ? -22.902 5.800 18.431 1.00 38.72 258 ALA A C 1
ATOM 2001 O O . ALA A 1 258 ? -23.110 6.555 17.483 1.00 38.72 258 ALA A O 1
ATOM 2002 N N . GLU A 1 259 ? -23.078 4.475 18.448 1.00 36.72 259 GLU A N 1
ATOM 2003 C CA . GLU A 1 259 ? -23.782 3.575 17.510 1.00 36.72 259 GLU A CA 1
ATOM 2004 C C . GLU A 1 259 ? -23.912 3.989 16.032 1.00 36.72 259 GLU A C 1
ATOM 2006 O O . GLU A 1 259 ? -24.672 4.920 15.686 1.00 36.72 259 GLU A O 1
#

Organism: NCBI:txid418985

Secondary structure (DSSP, 8-state):
--HHHHHHHTSS---TT-HHHHHHHHHHHHHHHHTT--S--------------SSS----EEEETTEEEEE----TTGGGSSS-S-EETPPP------EEE-TT--HHHHHHHHHTT---TT-EEEEES-SS-HHHHHHHHHHTT--EEEEE--GGG-TTSSS-TTTTTSPPPPTT----EE--SSSS-TTSTTS---TT-----TTTS---SS-EEE--HHHHHHHHTTB-SSBPPGGG--SSSS--B--SSBTT---

pLDDT: mean 90.21, std 11.84, range [36.72, 98.75]

Foldseek 3Di:
DDPVVVCVVPVDDQPPPDPVVVVVLVVVLVVCVVVVDPPDDDDDFDFDWFAADPVDGDKDFDDDVPDTPDIDDQDPVQVVDPGHAFEILFADDDADAFEFEQEALDPVSVVVCVVLVHQLARHEYEYEPDDDDPLVSLVSSVVSNHQEYEYEHFLQRPPQPPDDCVVSVHDRDDQFDWDYYYNQPDPDRLQQPPDTNHPPDHGHDPVPRPGHPHGYGYGGNNVSLVSFAFADAAFDPPVSDTPRPHGGHGHRHGPPPPD